Protein AF-A0AAE7H7M1-F1 (afdb_monomer_lite)

Secondary structure (DSSP, 8-state):
---------PPP-EEEEEEEEEETTEEEEEEEEEE--SS--PPPEEEEESSHHHHHHHHHHHHHTT--GGGEEEEE-SSHHHHHHHHHHHHHHHHHHHHTT---PPPEEEE--TT--HHHHHHHHHHH--SS---TTHHHHHHHHHHHEE-----STT-PPPTTEE-HHHHHHHHHHHT--HHHHHHHHHHHHHHHHHHHHH--SHHHHHHHHHHHHHHHHHHHHHHHHHHHHHT--GGGSPB-TTS-EEGGGHHHHHHHHHTT---TTSTTTT-HHHHHHHHHHHH-HHHHHHHHHHHHHHHHHHHHHHHHHTSTTSSS-S---

Foldseek 3Di:
DDPPPPPPPPDKDKDWDWDWDDDPPDIDIDIDIDTDDPDDDQAAAEEEEADVLRVVLLVLLCVLVVHDPVSYDYDHQNAQLSLLLVLLVLVVVCVVCVVQLHNQRGHYAYEYEPPQDLVNSLVSLVVSDDDPDDPPCSVVSSVVNVLRYDYFDFPDPDDDDPPLADDVVLSLLLVLLLPQDLCLLCVLCVVVLVVLVVVCVVDPDPVSVVVSVVVNVLSVLLSVLSVVLSVLSVPDDQVNADADPVRGRYSVCSQVSSLVSCDPDDRPNDPPVNRSSVVSLVSSCSRVVVRNCSRSVRVVVSVVVSSVVSCVCRDPVNVDSPDRD

Radius of gyration: 27.1 Å; chains: 1; bounding box: 93×36×82 Å

Structure (mmCIF, N/CA/C/O backbone):
data_AF-A0AAE7H7M1-F1
#
_entry.id   AF-A0AAE7H7M1-F1
#
loop_
_atom_site.group_PDB
_atom_site.id
_atom_site.type_symbol
_atom_site.label_atom_id
_atom_site.label_alt_id
_atom_site.label_comp_id
_atom_site.label_asym_id
_atom_site.label_entity_id
_atom_site.label_seq_id
_atom_site.pdbx_PDB_ins_code
_atom_site.Cartn_x
_atom_site.Cartn_y
_atom_site.Cartn_z
_atom_site.occupancy
_atom_site.B_iso_or_equiv
_atom_site.auth_seq_id
_atom_site.auth_comp_id
_atom_site.auth_asym_id
_atom_site.auth_atom_id
_atom_site.pdbx_PDB_model_num
ATOM 1 N N . MET A 1 1 ? -4.300 19.103 -17.386 1.00 28.75 1 MET A N 1
ATOM 2 C CA . MET A 1 1 ? -5.719 18.690 -17.451 1.00 28.75 1 MET A CA 1
ATOM 3 C C . MET A 1 1 ? -6.173 18.400 -16.033 1.00 28.75 1 MET A C 1
ATOM 5 O O . MET A 1 1 ? -5.624 17.495 -15.421 1.00 28.75 1 MET A O 1
ATOM 9 N N . ASN A 1 2 ? -7.088 19.201 -15.485 1.00 22.73 2 ASN A N 1
ATOM 10 C CA . ASN A 1 2 ? -7.670 18.910 -14.174 1.00 22.73 2 ASN A CA 1
ATOM 11 C C . ASN A 1 2 ? -8.552 17.659 -14.296 1.00 22.73 2 ASN A C 1
ATOM 13 O O . ASN A 1 2 ? -9.344 17.599 -15.241 1.00 22.73 2 ASN A O 1
ATOM 17 N N . PRO A 1 3 ? -8.441 16.673 -13.390 1.00 26.17 3 PRO A N 1
ATOM 18 C CA . PRO A 1 3 ? -9.353 15.544 -13.395 1.00 26.17 3 PRO A CA 1
ATOM 19 C C . PRO A 1 3 ? -10.769 16.072 -13.179 1.00 26.17 3 PRO A C 1
ATOM 21 O O . PRO A 1 3 ? -11.016 16.907 -12.303 1.00 26.17 3 PRO A O 1
ATOM 24 N N . ILE A 1 4 ? -11.693 15.607 -14.017 1.00 25.05 4 ILE A N 1
ATOM 25 C CA . ILE A 1 4 ? -13.115 15.894 -13.885 1.00 25.05 4 ILE A CA 1
ATOM 26 C C . ILE A 1 4 ? -13.536 15.382 -12.504 1.00 25.05 4 ILE A C 1
ATOM 28 O O . ILE A 1 4 ? -13.662 14.179 -12.285 1.00 25.05 4 ILE A O 1
ATOM 32 N N . LYS A 1 5 ? -13.745 16.300 -11.555 1.00 24.44 5 LYS A N 1
ATOM 33 C CA . LYS A 1 5 ? -14.477 16.008 -10.325 1.00 24.44 5 LYS A CA 1
ATOM 34 C C . LYS A 1 5 ? -15.926 15.765 -10.729 1.00 24.44 5 LYS A C 1
ATOM 36 O O . LYS A 1 5 ? -16.705 16.707 -10.846 1.00 24.44 5 LYS A O 1
ATOM 41 N N . LEU A 1 6 ? -16.281 14.504 -10.963 1.00 25.58 6 LEU A N 1
ATOM 42 C CA . LEU A 1 6 ? -17.674 14.080 -11.031 1.00 25.58 6 LEU A CA 1
ATOM 43 C C . LEU A 1 6 ? -18.268 14.204 -9.626 1.00 25.58 6 LEU A C 1
ATOM 45 O O . LEU A 1 6 ? -18.304 13.256 -8.849 1.00 25.58 6 LEU A O 1
ATOM 49 N N . ASN A 1 7 ? -18.716 15.412 -9.296 1.00 30.80 7 ASN A N 1
ATOM 50 C CA . ASN A 1 7 ? -19.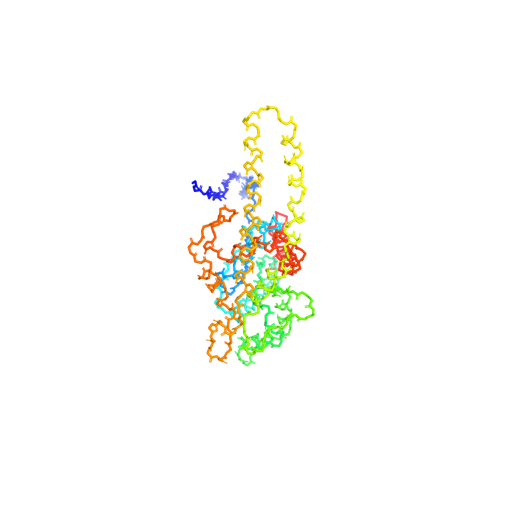726 15.602 -8.272 1.00 30.80 7 ASN A CA 1
ATOM 51 C C . ASN A 1 7 ? -21.042 15.138 -8.907 1.00 30.80 7 ASN A C 1
ATOM 53 O O . ASN A 1 7 ? -21.751 15.919 -9.539 1.00 30.80 7 ASN A O 1
ATOM 57 N N . THR A 1 8 ? -21.339 13.843 -8.825 1.00 31.81 8 THR A N 1
ATOM 58 C CA . THR A 1 8 ? -22.638 13.294 -9.226 1.00 31.81 8 THR A CA 1
ATOM 59 C C . THR A 1 8 ? -23.684 13.677 -8.181 1.00 31.81 8 THR A C 1
ATOM 61 O O . THR A 1 8 ? -24.175 12.856 -7.413 1.00 31.81 8 THR A O 1
ATOM 64 N N . GLY A 1 9 ? -24.036 14.963 -8.149 1.00 33.72 9 GLY A N 1
ATOM 65 C CA . GLY A 1 9 ? -25.307 15.405 -7.595 1.00 33.72 9 GLY A CA 1
ATOM 66 C C . GLY A 1 9 ? -26.412 14.876 -8.502 1.00 33.72 9 GLY A C 1
ATOM 67 O O . GLY A 1 9 ? -26.694 15.455 -9.546 1.00 33.72 9 GLY A O 1
ATOM 68 N N . ILE A 1 10 ? -26.982 13.727 -8.151 1.00 45.16 10 ILE A N 1
ATOM 69 C CA . ILE A 1 10 ? -28.108 13.137 -8.875 1.00 45.16 10 ILE A CA 1
ATOM 70 C C . ILE A 1 10 ? -29.359 13.959 -8.552 1.00 45.16 10 ILE A C 1
ATOM 72 O O . ILE A 1 10 ? -29.767 14.056 -7.395 1.00 45.16 10 ILE A O 1
ATOM 76 N N . GLY A 1 11 ? -29.956 14.567 -9.578 1.00 37.69 11 GLY A N 1
ATOM 77 C CA . GLY A 1 11 ? -31.208 15.307 -9.458 1.00 37.69 11 GLY A CA 1
ATOM 78 C C . GLY A 1 11 ? -32.368 14.389 -9.074 1.00 37.69 11 GLY A C 1
ATOM 79 O O . GLY A 1 11 ? -32.571 13.337 -9.679 1.00 37.69 11 GLY A O 1
ATOM 80 N N . VAL A 1 12 ? -33.144 14.795 -8.071 1.00 46.50 12 VAL A N 1
ATOM 81 C CA . VAL A 1 12 ? -34.425 14.166 -7.733 1.00 46.50 12 VAL A CA 1
ATOM 82 C C . VAL A 1 12 ? -35.467 14.668 -8.730 1.00 46.50 12 VAL A C 1
ATOM 84 O O . VAL A 1 12 ? -35.772 15.857 -8.755 1.00 46.50 12 VAL A O 1
ATOM 87 N N . THR A 1 13 ? -36.031 13.781 -9.549 1.00 47.81 13 THR A N 1
ATOM 88 C CA . THR A 1 13 ? -37.244 14.080 -10.325 1.00 47.81 13 THR A CA 1
ATOM 89 C C . THR A 1 13 ? -38.397 13.295 -9.717 1.00 47.81 13 THR A C 1
ATOM 91 O O . THR A 1 13 ? -38.392 12.063 -9.718 1.00 47.81 13 THR A O 1
ATOM 94 N N . GLY A 1 14 ? -39.366 14.011 -9.151 1.00 50.75 14 GLY A N 1
ATOM 95 C CA . GLY A 1 14 ? -40.538 13.425 -8.515 1.00 50.75 14 GLY A CA 1
ATOM 96 C C . GLY A 1 14 ? -41.785 14.264 -8.760 1.00 50.75 14 GLY A C 1
ATOM 97 O O . GLY A 1 14 ? -41.716 15.479 -8.925 1.00 50.75 14 GLY A O 1
ATOM 98 N N . ILE A 1 15 ? -42.927 13.591 -8.788 1.00 49.53 15 ILE A N 1
ATOM 99 C CA . ILE A 1 15 ? -44.266 14.148 -8.898 1.00 49.53 15 ILE A CA 1
ATOM 100 C C . ILE A 1 15 ? -44.948 13.939 -7.549 1.00 49.53 15 ILE A C 1
ATOM 102 O O . ILE A 1 15 ? -45.043 12.814 -7.054 1.00 49.53 15 ILE A O 1
ATOM 106 N N . LYS A 1 16 ? -45.433 15.035 -6.965 1.00 48.59 16 LYS A N 1
ATOM 107 C CA . LYS A 1 16 ? -46.365 15.015 -5.839 1.00 48.59 16 LYS A CA 1
ATOM 108 C C . LYS A 1 16 ? -47.768 15.215 -6.392 1.00 48.59 16 LYS A C 1
ATOM 110 O O . LYS A 1 16 ? -48.082 16.315 -6.839 1.00 48.59 16 LYS A O 1
ATOM 115 N N . SER A 1 17 ? -48.608 14.189 -6.340 1.00 53.94 17 SER A N 1
ATOM 116 C CA . SER A 1 17 ? -50.043 14.341 -6.564 1.00 53.94 17 SER A CA 1
ATOM 117 C C . SER A 1 17 ? -50.762 14.387 -5.221 1.00 53.94 17 SER A C 1
ATOM 119 O O . SER A 1 17 ? -50.404 13.711 -4.259 1.00 53.94 17 SER A O 1
ATOM 121 N N . GLN A 1 18 ? -51.751 15.265 -5.128 1.00 63.97 18 GLN A N 1
ATOM 122 C CA . GLN A 1 18 ? -52.622 15.366 -3.967 1.00 63.97 18 GLN A CA 1
ATOM 123 C C . GLN A 1 18 ? -54.039 15.208 -4.479 1.00 63.97 18 GLN A C 1
ATOM 125 O O . GLN A 1 18 ? -54.452 15.928 -5.388 1.00 63.97 18 GLN A O 1
ATOM 130 N N . SER A 1 19 ? -54.770 14.261 -3.914 1.00 65.44 19 SER A N 1
ATOM 131 C CA . SER A 1 19 ? -56.182 14.083 -4.195 1.00 65.44 19 SER A CA 1
ATOM 132 C C . SER A 1 19 ? -56.979 14.208 -2.907 1.00 65.44 19 SER A C 1
ATOM 134 O O . SER A 1 19 ? -56.518 13.887 -1.811 1.00 65.44 19 SER A O 1
ATOM 136 N N . LYS A 1 20 ? -58.184 14.744 -3.046 1.00 73.75 20 LYS A N 1
ATOM 137 C CA . LYS A 1 20 ? -59.144 14.894 -1.965 1.00 73.75 20 LYS A CA 1
ATOM 138 C C . LYS A 1 20 ? -60.424 14.232 -2.432 1.00 73.75 20 LYS A C 1
ATOM 140 O O . LYS A 1 20 ? -61.007 14.670 -3.420 1.00 73.75 20 LYS A O 1
ATOM 145 N N . SER A 1 21 ? -60.853 13.193 -1.733 1.00 70.31 21 SER A N 1
ATOM 146 C CA . SER A 1 21 ? -62.128 12.531 -1.989 1.00 70.31 21 SER A CA 1
ATOM 147 C C . SER A 1 21 ? -63.028 12.668 -0.768 1.00 70.31 21 SER A C 1
ATOM 149 O O . SER A 1 21 ? -62.569 12.701 0.375 1.00 70.31 21 SER A O 1
ATOM 151 N N . LYS A 1 22 ? -64.328 12.824 -1.012 1.00 69.31 22 LYS A N 1
ATOM 152 C CA . LYS A 1 22 ? -65.336 12.973 0.035 1.00 69.31 22 LYS A CA 1
ATOM 153 C C . LYS A 1 22 ? -66.332 11.832 -0.105 1.00 69.31 22 LYS A C 1
ATOM 155 O O . LYS A 1 22 ? -66.865 11.630 -1.192 1.00 69.31 22 LYS A O 1
ATOM 160 N N . SER A 1 23 ? -66.548 11.088 0.973 1.00 58.75 23 SER A N 1
ATOM 161 C CA . SER A 1 23 ? -67.521 9.998 1.028 1.00 58.75 23 SER A CA 1
ATOM 162 C C . SER A 1 23 ? -68.385 10.197 2.267 1.00 58.75 23 SER A C 1
ATOM 164 O O . SER A 1 23 ? -67.919 10.023 3.397 1.00 58.75 23 SER A O 1
ATOM 166 N N . GLY A 1 24 ? -69.623 10.644 2.050 1.00 73.56 24 GLY A N 1
ATOM 167 C CA . GLY A 1 24 ? -70.499 11.128 3.120 1.00 73.56 24 GLY A CA 1
ATOM 168 C C . GLY A 1 24 ? -69.884 12.318 3.869 1.00 73.56 24 GLY A C 1
ATOM 169 O O . GLY A 1 24 ? -69.359 13.249 3.250 1.00 73.56 24 GLY A O 1
ATOM 170 N N . ASP A 1 25 ? -69.905 12.262 5.202 1.00 71.38 25 ASP A N 1
ATOM 171 C CA . ASP A 1 25 ? -69.335 13.299 6.078 1.00 71.38 25 ASP A CA 1
ATOM 172 C C . ASP A 1 25 ? -67.814 13.189 6.260 1.00 71.38 25 ASP A C 1
ATOM 174 O O . ASP A 1 25 ? -67.172 14.085 6.810 1.00 71.38 25 ASP A O 1
ATOM 178 N N . SER A 1 26 ? -67.202 12.118 5.750 1.00 44.56 26 SER A N 1
ATOM 179 C CA . SER A 1 26 ? -65.757 11.915 5.826 1.00 44.56 26 SER A CA 1
ATOM 180 C C . SER A 1 26 ? -65.046 12.489 4.597 1.00 44.56 26 SER A C 1
ATOM 182 O O . SER A 1 26 ? -65.485 12.340 3.453 1.00 44.56 26 SER A O 1
ATOM 184 N N . THR A 1 27 ? -63.923 13.171 4.828 1.00 69.19 27 THR A N 1
ATOM 185 C CA . THR A 1 27 ? -63.050 13.679 3.764 1.00 69.19 27 THR A CA 1
ATOM 186 C C . THR A 1 27 ? -61.696 12.993 3.874 1.00 69.19 27 THR A C 1
ATOM 188 O O . THR A 1 27 ? -61.003 13.166 4.875 1.00 69.19 27 THR A O 1
ATOM 191 N N . LYS A 1 28 ? -61.298 12.252 2.839 1.00 56.38 28 LYS A N 1
ATOM 192 C CA . LYS A 1 28 ? -59.965 11.660 2.721 1.00 56.38 28 LYS A CA 1
ATOM 193 C C . LYS A 1 28 ? -59.074 12.591 1.901 1.00 56.38 28 LYS A C 1
ATOM 195 O O . LYS A 1 28 ? -59.426 12.982 0.788 1.00 56.38 28 LYS A O 1
ATOM 200 N N . TYR A 1 29 ? -57.909 12.921 2.448 1.00 60.41 29 TYR A N 1
ATOM 201 C CA . TYR A 1 29 ? -56.812 13.540 1.710 1.00 60.41 29 TYR A CA 1
ATOM 202 C C . TYR A 1 29 ? -55.750 12.475 1.464 1.00 60.41 29 TYR A C 1
ATOM 204 O O . TYR A 1 29 ? -55.322 11.801 2.397 1.00 60.41 29 TYR A O 1
ATOM 212 N N . GLU A 1 30 ? -55.335 12.315 0.217 1.00 44.59 30 GLU A N 1
ATOM 213 C CA . GLU A 1 30 ? -54.338 11.334 -0.187 1.00 44.59 30 GLU A CA 1
ATOM 214 C C . GLU A 1 30 ? -53.232 12.046 -0.957 1.00 44.59 30 GLU A C 1
ATOM 216 O O . GLU A 1 30 ? -53.474 12.683 -1.983 1.00 44.59 30 GLU A O 1
ATOM 221 N N . ILE A 1 31 ? -52.016 11.982 -0.419 1.00 51.25 31 ILE A N 1
ATOM 222 C CA . ILE A 1 31 ? -50.818 12.553 -1.031 1.00 51.25 31 ILE A CA 1
ATOM 223 C C . ILE A 1 31 ? -49.991 11.388 -1.562 1.00 51.25 31 ILE A C 1
ATOM 225 O O . ILE A 1 31 ? -49.479 10.594 -0.778 1.00 51.25 31 ILE A O 1
ATOM 229 N N . THR A 1 32 ? -49.831 11.304 -2.879 1.00 48.44 32 THR A N 1
ATOM 230 C CA . THR A 1 32 ? -48.981 10.304 -3.524 1.00 48.44 32 THR A CA 1
ATOM 231 C C . THR A 1 32 ? -47.711 10.983 -4.020 1.00 48.44 32 THR A C 1
ATOM 233 O O . THR A 1 32 ? -47.741 11.941 -4.794 1.00 48.44 32 THR A O 1
ATOM 236 N N . LEU A 1 33 ? -46.571 10.497 -3.538 1.00 44.25 33 LEU A N 1
ATOM 237 C CA . LEU A 1 33 ? -45.250 10.913 -3.989 1.00 44.25 33 LEU A CA 1
ATOM 238 C C . LEU A 1 33 ? -44.701 9.809 -4.889 1.00 44.25 33 LEU A C 1
ATOM 240 O O . LEU A 1 33 ? -44.596 8.662 -4.469 1.00 44.25 33 LEU A O 1
ATOM 244 N N . SER A 1 34 ? -44.348 10.153 -6.122 1.00 51.69 34 SER A N 1
ATOM 245 C CA . SER A 1 34 ? -43.799 9.207 -7.097 1.00 51.69 34 SER A CA 1
ATOM 246 C C . SER A 1 34 ? -42.592 9.832 -7.779 1.00 51.69 34 SER A C 1
ATOM 248 O O . SER A 1 34 ? -42.702 10.904 -8.360 1.00 51.69 34 SER A O 1
ATOM 250 N N . GLY A 1 35 ? -41.430 9.191 -7.705 1.00 50.03 35 GLY A N 1
ATOM 251 C CA . GLY A 1 35 ? -40.204 9.665 -8.341 1.00 50.03 35 GLY A CA 1
ATOM 252 C C . GLY A 1 35 ? -39.324 8.501 -8.763 1.00 50.03 35 GLY A C 1
ATOM 253 O O . GLY A 1 35 ? -39.405 7.417 -8.191 1.00 50.03 35 GLY A O 1
ATOM 254 N N . SER A 1 36 ? -38.487 8.720 -9.772 1.00 47.81 36 SER A N 1
ATOM 255 C CA . SER A 1 36 ? -37.482 7.743 -10.187 1.00 47.81 36 SER A CA 1
ATOM 256 C C . SER A 1 36 ? -36.121 8.160 -9.634 1.00 47.81 36 SER A C 1
ATOM 258 O O . SER A 1 36 ? -35.483 9.064 -10.178 1.00 47.81 36 SER A O 1
ATOM 260 N N . GLN A 1 37 ? -35.645 7.502 -8.577 1.00 48.19 37 GLN A N 1
ATOM 261 C CA . GLN A 1 37 ? -34.219 7.532 -8.247 1.00 48.19 37 GLN A CA 1
ATOM 262 C C . GLN A 1 37 ? -33.500 6.576 -9.202 1.00 48.19 37 GLN A C 1
ATOM 264 O O . GLN A 1 37 ? -33.577 5.362 -9.049 1.00 48.19 37 GLN A O 1
ATOM 269 N N . LYS A 1 38 ? -32.797 7.114 -10.210 1.00 47.53 38 LYS A N 1
ATOM 270 C CA . LYS A 1 38 ? -31.919 6.298 -11.073 1.00 47.53 38 LYS A CA 1
ATOM 271 C C . LYS A 1 38 ? -30.665 5.797 -10.344 1.00 47.53 38 LYS A C 1
ATOM 273 O O . LYS A 1 38 ? -29.976 4.926 -10.859 1.00 47.53 38 LYS A O 1
ATOM 278 N N . SER A 1 39 ? -30.374 6.321 -9.156 1.00 49.25 39 SER A N 1
ATOM 279 C CA . SER A 1 39 ? -29.230 5.906 -8.348 1.00 49.25 39 SER A CA 1
ATOM 280 C C . SER A 1 39 ? -29.432 6.306 -6.891 1.00 49.25 39 SER A C 1
ATOM 282 O O . SER A 1 39 ? -29.743 7.463 -6.602 1.00 49.25 39 SER A O 1
ATOM 284 N N . HIS A 1 40 ? -29.223 5.348 -5.993 1.00 59.84 40 HIS A N 1
ATOM 285 C CA . HIS A 1 40 ? -29.252 5.543 -4.546 1.00 59.84 40 HIS A CA 1
ATOM 286 C C . HIS A 1 40 ? -27.844 5.836 -4.053 1.00 59.84 40 HIS A C 1
ATOM 288 O O . HIS A 1 40 ? -26.893 5.156 -4.441 1.00 59.84 40 HIS A O 1
ATOM 294 N N . LEU A 1 41 ? -27.703 6.865 -3.219 1.00 69.00 41 LEU A N 1
ATOM 295 C CA . LEU A 1 41 ? -26.423 7.167 -2.596 1.00 69.00 41 LEU A CA 1
ATOM 296 C C . LEU A 1 41 ? -26.173 6.140 -1.491 1.00 69.00 41 LEU A C 1
ATOM 298 O O . LEU A 1 41 ? -26.726 6.257 -0.401 1.00 69.00 41 LEU A O 1
ATOM 302 N N . ILE A 1 42 ? -25.327 5.152 -1.774 1.00 76.75 42 ILE A N 1
ATOM 303 C CA . ILE A 1 42 ? -24.799 4.253 -0.748 1.00 76.75 42 ILE A CA 1
ATOM 304 C C . ILE A 1 42 ? -23.774 5.054 0.063 1.00 76.75 42 ILE A C 1
ATOM 306 O O . ILE A 1 42 ? -22.792 5.538 -0.516 1.00 76.75 42 ILE A O 1
ATOM 310 N N . PRO A 1 43 ? -23.979 5.245 1.379 1.00 84.19 43 PRO A N 1
ATOM 311 C CA . PRO A 1 43 ? -23.005 5.932 2.207 1.00 84.19 43 PRO A CA 1
ATOM 312 C C . PRO A 1 43 ? -21.673 5.189 2.194 1.00 84.19 43 PRO A C 1
ATOM 314 O O . PRO A 1 43 ? -21.634 3.957 2.186 1.00 84.19 43 PRO A O 1
ATOM 317 N N . LYS A 1 44 ? -20.581 5.948 2.226 1.00 87.94 44 LYS A N 1
ATOM 318 C CA . LYS A 1 44 ? -19.230 5.388 2.234 1.00 87.94 44 LYS A CA 1
ATOM 319 C C . LYS A 1 44 ? -18.963 4.618 3.526 1.00 87.94 44 LYS A C 1
ATOM 321 O O . LYS A 1 44 ? -19.384 5.057 4.596 1.00 87.94 44 LYS A O 1
ATOM 326 N N . VAL A 1 45 ? -18.197 3.536 3.421 1.00 91.69 45 VAL A N 1
ATOM 327 C CA . VAL A 1 45 ? -17.599 2.862 4.582 1.00 91.69 45 VAL A CA 1
ATOM 328 C C . VAL A 1 45 ? -16.623 3.830 5.250 1.00 91.69 45 VAL A C 1
ATOM 330 O O . VAL A 1 45 ? -15.838 4.485 4.558 1.00 91.69 45 VAL A O 1
ATOM 333 N N . ILE A 1 46 ? -16.667 3.939 6.575 1.00 94.44 46 ILE A N 1
ATOM 334 C CA . ILE A 1 46 ? -15.704 4.744 7.330 1.00 94.44 46 ILE A CA 1
ATOM 335 C C . ILE A 1 46 ? -14.462 3.892 7.577 1.00 94.44 46 ILE 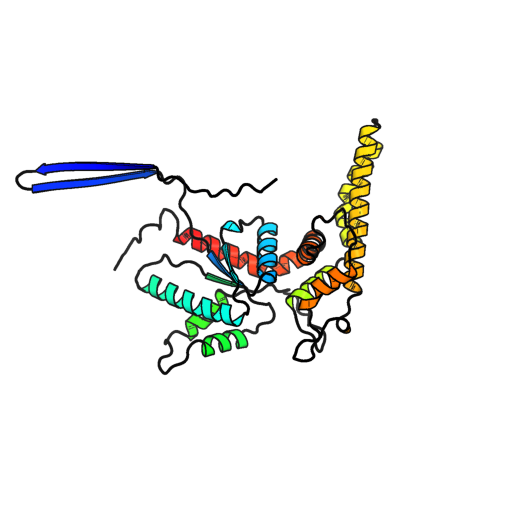A C 1
ATOM 337 O O . ILE A 1 46 ? -14.544 2.796 8.125 1.00 94.44 46 ILE A O 1
ATOM 341 N N . LEU A 1 47 ? -13.309 4.402 7.166 1.00 95.12 47 LEU A N 1
ATOM 342 C CA . LEU A 1 47 ? -12.025 3.742 7.333 1.00 95.12 47 LEU A CA 1
ATOM 343 C C . LEU A 1 47 ? -11.131 4.637 8.180 1.00 95.12 47 LEU A C 1
ATOM 345 O O . LEU A 1 47 ? -10.820 5.756 7.780 1.00 95.12 47 LEU A O 1
ATOM 349 N N . PHE A 1 48 ? -10.703 4.138 9.331 1.00 95.19 48 PHE A N 1
ATOM 350 C CA . PHE A 1 48 ? -9.706 4.793 10.167 1.00 95.19 48 PHE A CA 1
ATOM 351 C C . PHE A 1 48 ? -8.306 4.269 9.845 1.00 95.19 48 PHE A C 1
ATOM 353 O O . PHE A 1 48 ? -8.102 3.056 9.788 1.00 95.19 48 PHE A O 1
ATOM 360 N N . CYS A 1 49 ? -7.349 5.171 9.654 1.00 93.38 49 CYS A N 1
ATOM 361 C CA . CYS A 1 49 ? -5.931 4.839 9.519 1.00 93.38 49 CYS A CA 1
ATOM 362 C C . CYS A 1 49 ? -5.069 5.832 10.307 1.00 93.38 49 CYS A C 1
ATOM 364 O O . CYS A 1 49 ? -5.564 6.863 10.770 1.00 93.38 49 CYS A O 1
ATOM 366 N N . GLU A 1 50 ? -3.796 5.503 10.510 1.00 89.12 50 GLU A N 1
ATOM 367 C CA . GLU A 1 50 ? -2.885 6.311 11.326 1.00 89.12 50 GLU A CA 1
ATOM 368 C C . GLU A 1 50 ? -2.670 7.687 10.689 1.00 89.12 50 GLU A C 1
ATOM 370 O O . GLU A 1 50 ? -3.054 8.716 11.252 1.00 89.12 50 GLU A O 1
ATOM 375 N N . ASP A 1 51 ? -2.147 7.694 9.469 1.00 88.06 51 ASP A N 1
ATOM 376 C CA . ASP A 1 51 ? -1.650 8.892 8.816 1.00 88.06 51 ASP A CA 1
ATOM 377 C C . ASP A 1 51 ? -1.817 8.839 7.283 1.00 88.06 51 ASP A C 1
ATOM 379 O O . ASP A 1 51 ? -2.566 8.026 6.724 1.00 88.06 51 ASP A O 1
ATOM 383 N N . LYS A 1 52 ? -1.113 9.746 6.596 1.00 87.69 52 LYS A N 1
ATOM 384 C CA . LYS A 1 52 ? -1.093 9.828 5.132 1.00 87.69 52 LYS A CA 1
ATOM 385 C C . LYS A 1 52 ? -0.351 8.668 4.474 1.00 87.69 52 LYS A C 1
ATOM 387 O O . LYS A 1 52 ? -0.700 8.316 3.350 1.00 87.69 52 LYS A O 1
ATOM 392 N N . PHE A 1 53 ? 0.658 8.098 5.129 1.00 84.75 53 PHE A N 1
ATOM 393 C CA . PHE A 1 53 ? 1.394 6.961 4.590 1.00 84.75 53 PHE A CA 1
ATOM 394 C C . PHE A 1 53 ? 0.469 5.743 4.492 1.00 84.75 53 PHE A C 1
ATOM 396 O O . PHE A 1 53 ? 0.325 5.146 3.420 1.00 84.75 53 PHE A O 1
ATOM 403 N N . ALA A 1 54 ? -0.265 5.459 5.570 1.00 88.56 54 ALA A N 1
ATOM 404 C CA . ALA A 1 54 ? -1.278 4.413 5.586 1.00 88.56 54 ALA A CA 1
ATOM 405 C C . ALA A 1 54 ? -2.369 4.654 4.525 1.00 88.56 54 ALA A C 1
ATOM 407 O O . ALA A 1 54 ? -2.721 3.731 3.786 1.00 88.56 54 ALA A O 1
ATOM 408 N N . GLU A 1 55 ? -2.871 5.890 4.386 1.00 91.19 55 GLU A N 1
ATOM 409 C CA . GLU A 1 55 ? -3.841 6.247 3.338 1.00 91.19 55 GLU A CA 1
ATOM 410 C C . GLU A 1 55 ? -3.308 5.948 1.927 1.00 91.19 55 GLU A C 1
ATOM 412 O O . GLU A 1 55 ? -3.995 5.293 1.138 1.00 91.19 55 GLU A O 1
ATOM 417 N N . SER A 1 56 ? -2.087 6.387 1.609 1.00 89.12 56 SER A N 1
ATOM 418 C CA . SER A 1 56 ? -1.461 6.154 0.302 1.00 89.12 56 SER A CA 1
ATOM 419 C C . SER A 1 56 ? -1.339 4.663 -0.013 1.00 89.12 56 SER A C 1
ATOM 421 O O . SER A 1 56 ? -1.666 4.238 -1.125 1.00 89.12 56 SER A O 1
ATOM 423 N N . MET A 1 57 ? -0.943 3.852 0.970 1.00 89.50 57 MET A N 1
ATOM 424 C CA . MET A 1 57 ? -0.853 2.399 0.832 1.00 89.50 57 MET A CA 1
ATOM 425 C C . MET A 1 57 ? -2.229 1.757 0.581 1.00 89.50 57 MET A C 1
ATOM 427 O O . MET A 1 57 ? -2.363 0.909 -0.304 1.00 89.50 57 MET A O 1
ATOM 431 N N . ILE A 1 58 ? -3.276 2.199 1.287 1.00 91.56 58 ILE A N 1
ATOM 432 C CA . ILE A 1 58 ? -4.659 1.731 1.088 1.00 91.56 58 ILE A CA 1
ATOM 433 C C . ILE A 1 58 ? -5.161 2.083 -0.314 1.00 91.56 58 ILE A C 1
ATOM 435 O O . ILE A 1 58 ? -5.702 1.224 -1.014 1.00 91.56 58 ILE A O 1
ATOM 439 N N . ILE A 1 59 ? -4.971 3.330 -0.752 1.00 90.62 59 ILE A N 1
ATOM 440 C CA . ILE A 1 59 ? -5.390 3.789 -2.083 1.00 90.62 59 ILE A CA 1
ATOM 441 C C . ILE A 1 59 ? -4.651 3.010 -3.174 1.00 90.62 59 ILE A C 1
ATOM 443 O O . ILE A 1 59 ? -5.267 2.609 -4.168 1.00 90.62 59 ILE A O 1
ATOM 447 N N . ASN A 1 60 ? -3.352 2.760 -2.991 1.00 89.31 60 ASN A N 1
ATOM 448 C CA . ASN A 1 60 ? -2.561 1.975 -3.930 1.00 89.31 60 ASN A CA 1
ATOM 449 C C . ASN A 1 60 ? -3.056 0.522 -4.006 1.00 89.31 60 ASN A C 1
ATOM 451 O O . ASN A 1 60 ? -3.310 0.024 -5.102 1.00 89.31 60 ASN A O 1
ATOM 455 N N . ALA A 1 61 ? -3.294 -0.123 -2.860 1.00 90.94 61 ALA A N 1
ATOM 456 C CA . ALA A 1 61 ? -3.831 -1.480 -2.786 1.00 90.94 61 ALA A CA 1
ATOM 457 C C . ALA A 1 61 ? -5.216 -1.608 -3.446 1.00 90.94 61 ALA A C 1
ATOM 459 O O . ALA A 1 61 ? -5.463 -2.552 -4.198 1.00 90.94 61 ALA A O 1
ATOM 460 N N . LEU A 1 62 ? -6.110 -0.639 -3.215 1.00 90.50 62 LEU A N 1
ATOM 461 C CA . LEU A 1 62 ? -7.423 -0.584 -3.863 1.00 90.50 62 LEU A CA 1
ATOM 462 C C . LEU A 1 62 ? -7.293 -0.420 -5.379 1.00 90.50 62 LEU A C 1
ATOM 464 O O . LEU A 1 62 ? -7.927 -1.159 -6.127 1.00 90.50 62 LEU A O 1
ATOM 468 N N . SER A 1 63 ? -6.439 0.502 -5.829 1.00 88.94 63 SER A N 1
ATOM 469 C CA . SER A 1 63 ? -6.202 0.746 -7.257 1.00 88.94 63 SER A CA 1
ATOM 470 C C . SER A 1 63 ? -5.623 -0.488 -7.949 1.00 88.94 63 SER A C 1
ATOM 472 O O . SER A 1 63 ? -6.053 -0.839 -9.043 1.00 88.94 63 SER A O 1
ATOM 474 N N . TYR A 1 64 ? -4.700 -1.188 -7.285 1.00 88.94 64 TYR A N 1
ATOM 475 C CA . TYR A 1 64 ? -4.113 -2.436 -7.767 1.00 88.94 64 TYR A CA 1
ATOM 476 C C . TYR A 1 64 ? -5.153 -3.555 -7.946 1.00 88.94 64 TYR A C 1
ATOM 478 O O . TYR A 1 64 ? -5.040 -4.362 -8.864 1.00 88.94 64 TYR A O 1
ATOM 486 N N . LYS A 1 65 ? -6.178 -3.601 -7.087 1.00 89.38 65 LYS A N 1
ATOM 487 C CA . LYS A 1 65 ? -7.303 -4.548 -7.182 1.00 89.38 65 LYS A CA 1
ATOM 488 C C . LYS A 1 65 ? -8.471 -4.027 -8.034 1.00 89.38 65 LYS A C 1
ATOM 490 O O . LYS A 1 65 ? -9.533 -4.641 -8.019 1.00 89.38 65 LYS A O 1
ATOM 495 N N . GLU A 1 66 ? -8.300 -2.903 -8.733 1.00 87.62 66 GLU A N 1
ATOM 496 C CA . GLU A 1 66 ? -9.348 -2.242 -9.530 1.00 87.62 66 GLU A CA 1
ATOM 497 C C . GLU A 1 66 ? -10.612 -1.894 -8.712 1.00 87.62 66 GLU A C 1
ATOM 499 O O . GLU A 1 66 ? -11.738 -1.857 -9.213 1.00 87.62 66 GLU A O 1
ATOM 504 N N . LEU A 1 67 ? -10.438 -1.617 -7.417 1.00 84.38 67 LEU A N 1
ATOM 505 C CA . LEU A 1 67 ? -11.518 -1.274 -6.499 1.00 84.38 67 LEU A CA 1
ATOM 506 C C . LEU A 1 67 ? -11.734 0.242 -6.432 1.00 84.38 67 LEU A C 1
ATOM 508 O O . LEU A 1 67 ? -10.799 1.036 -6.337 1.00 84.38 67 LEU A O 1
ATOM 512 N N . ASN A 1 68 ? -13.004 0.655 -6.409 1.00 79.19 68 ASN A N 1
ATOM 513 C CA . ASN A 1 68 ? -13.374 2.064 -6.301 1.00 79.19 68 ASN A CA 1
ATOM 514 C C . ASN A 1 68 ? -13.067 2.622 -4.899 1.00 79.19 68 ASN A C 1
ATOM 516 O O . ASN A 1 68 ? -13.842 2.422 -3.960 1.00 79.19 68 ASN A O 1
ATOM 520 N N . HIS A 1 69 ? -11.991 3.402 -4.784 1.00 78.00 69 HIS A N 1
ATOM 521 C CA . HIS A 1 69 ? -11.631 4.125 -3.560 1.00 78.00 69 HIS A CA 1
ATOM 522 C C . HIS A 1 69 ? -12.730 5.096 -3.086 1.00 78.00 69 HIS A C 1
ATOM 524 O O . HIS A 1 69 ? -12.844 5.385 -1.898 1.00 78.00 69 HIS A O 1
ATOM 530 N N . GLY A 1 70 ? -13.595 5.570 -3.991 1.00 78.06 70 GLY A N 1
ATOM 531 C CA . GLY A 1 70 ? -14.726 6.441 -3.682 1.00 78.06 70 GLY A CA 1
ATOM 532 C C . GLY A 1 70 ? -15.778 5.807 -2.767 1.00 78.06 70 GLY A C 1
ATOM 533 O O . GLY A 1 70 ? -16.573 6.548 -2.189 1.00 78.06 70 GLY A O 1
ATOM 534 N N . ALA A 1 71 ? -15.759 4.481 -2.594 1.00 83.75 71 ALA A N 1
ATOM 535 C CA . ALA A 1 71 ? -16.610 3.756 -1.651 1.00 83.75 71 ALA A CA 1
ATOM 536 C C . ALA A 1 71 ? -16.193 3.935 -0.177 1.00 83.75 71 ALA A C 1
ATOM 538 O O . ALA A 1 71 ? -16.968 3.597 0.717 1.00 83.75 71 ALA A O 1
ATOM 539 N N . PHE A 1 72 ? -15.004 4.489 0.079 1.00 91.31 72 PHE A N 1
ATOM 540 C CA . PHE A 1 72 ? -14.438 4.638 1.417 1.00 91.31 72 PHE A CA 1
ATOM 541 C C . PHE A 1 72 ? -14.266 6.117 1.782 1.00 91.31 72 PHE A C 1
ATOM 543 O O . PHE A 1 72 ? -13.938 6.965 0.945 1.00 91.31 72 PHE A O 1
ATOM 550 N N . LYS A 1 73 ? -14.515 6.440 3.051 1.00 94.06 73 LYS A N 1
ATOM 551 C CA . LYS A 1 73 ? -14.175 7.719 3.673 1.00 94.06 73 LYS A CA 1
ATOM 552 C C . LYS A 1 73 ? -13.046 7.464 4.665 1.00 94.06 73 LYS A C 1
ATOM 554 O O . LYS A 1 73 ? -13.294 6.916 5.734 1.00 94.06 73 LYS A O 1
ATOM 559 N N . ILE A 1 74 ? -11.835 7.861 4.287 1.00 93.50 74 ILE A N 1
ATOM 560 C CA . ILE A 1 74 ? -10.626 7.670 5.089 1.00 93.50 74 ILE A CA 1
ATOM 561 C C . ILE A 1 74 ? -10.509 8.808 6.112 1.00 93.50 74 ILE A C 1
ATOM 563 O O . ILE A 1 74 ? -10.736 9.972 5.777 1.00 93.50 74 ILE A O 1
ATOM 567 N N . ILE A 1 75 ? -10.216 8.465 7.365 1.00 93.88 75 ILE A N 1
ATOM 568 C CA . ILE A 1 75 ? -10.049 9.390 8.488 1.00 93.88 75 ILE A CA 1
ATOM 569 C C . ILE A 1 75 ? -8.718 9.079 9.179 1.00 93.88 75 ILE A C 1
ATOM 571 O O . ILE A 1 75 ? -8.502 7.951 9.620 1.00 93.88 75 ILE A O 1
ATOM 575 N N . HIS A 1 76 ? -7.854 10.090 9.303 1.00 93.94 76 HIS A N 1
ATOM 576 C CA . HIS A 1 76 ? -6.574 9.982 10.010 1.00 93.94 76 HIS A CA 1
ATOM 577 C C . HIS A 1 76 ? -6.771 10.129 11.517 1.00 93.94 76 HIS A C 1
ATOM 579 O O . HIS A 1 76 ? -7.368 11.102 11.983 1.00 93.94 76 HIS A O 1
ATOM 585 N N . CYS A 1 77 ? -6.250 9.176 12.283 1.00 90.69 77 CYS A N 1
ATOM 586 C CA . CYS A 1 77 ? -6.345 9.150 13.743 1.00 90.69 77 CYS A CA 1
ATOM 587 C C . CYS A 1 77 ? -5.04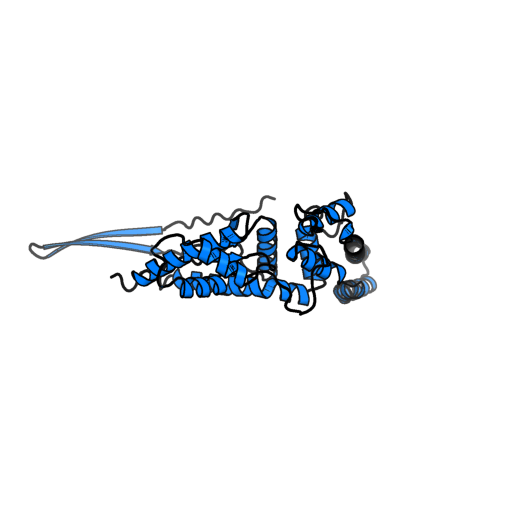0 9.557 14.447 1.00 90.69 77 CYS A C 1
ATOM 589 O O . CYS A 1 77 ? -5.026 9.692 15.676 1.00 90.69 77 CYS A O 1
ATOM 591 N N . GLY A 1 78 ? -3.960 9.744 13.685 1.00 85.94 78 GLY A N 1
ATOM 592 C CA . GLY A 1 78 ? -2.622 10.148 14.119 1.00 85.94 78 GLY A CA 1
ATOM 593 C C . GLY A 1 78 ? -1.818 9.052 14.814 1.00 85.94 78 GLY A C 1
ATOM 594 O O . GLY A 1 78 ? -0.601 9.089 14.752 1.00 85.94 78 GLY A O 1
ATOM 595 N N . VAL A 1 79 ? -2.491 8.121 15.493 1.00 85.31 79 VAL A N 1
ATOM 596 C CA . VAL A 1 79 ? -1.899 7.018 16.262 1.00 85.31 79 VAL A CA 1
ATOM 597 C C . VAL A 1 79 ? -2.878 5.846 16.336 1.00 85.31 79 VAL A C 1
ATOM 599 O O . VAL A 1 79 ? -4.080 6.049 16.559 1.00 85.31 79 VAL A O 1
ATOM 602 N N . TRP A 1 80 ? -2.378 4.613 16.239 1.00 85.94 80 TRP A N 1
ATOM 603 C CA . TRP A 1 80 ? -3.206 3.401 16.192 1.00 85.94 80 TRP A CA 1
ATOM 604 C C . TRP A 1 80 ? -4.195 3.264 17.360 1.00 85.94 80 TRP A C 1
ATOM 606 O O . TRP A 1 80 ? -5.328 2.819 17.189 1.00 85.94 80 TRP A O 1
ATOM 616 N N . HIS A 1 81 ? -3.836 3.699 18.570 1.00 85.44 81 HIS A N 1
ATOM 617 C CA . HIS A 1 81 ? -4.727 3.561 19.726 1.00 85.44 81 HIS A CA 1
ATOM 618 C C . HIS A 1 81 ? -5.981 4.448 19.629 1.00 85.44 81 HIS A C 1
ATOM 620 O O . HIS A 1 81 ? -7.000 4.144 20.251 1.00 85.44 81 HIS A O 1
ATOM 626 N N . ASN A 1 82 ? -5.933 5.541 18.859 1.00 88.06 82 ASN A N 1
ATOM 627 C CA . ASN A 1 82 ? -7.110 6.364 18.586 1.00 88.06 82 ASN A CA 1
ATOM 628 C C . ASN A 1 82 ? -8.055 5.680 17.593 1.00 88.06 82 ASN A C 1
ATOM 630 O O . ASN A 1 82 ? -9.268 5.824 17.739 1.00 88.06 82 ASN A O 1
ATOM 634 N N . ILE A 1 83 ? -7.520 4.884 16.660 1.00 89.81 83 ILE A N 1
ATOM 635 C CA . ILE A 1 83 ? -8.311 4.039 15.752 1.00 89.81 83 ILE A CA 1
ATOM 636 C C . ILE A 1 83 ? -9.159 3.068 16.574 1.00 89.81 83 ILE A C 1
ATOM 638 O O . ILE A 1 83 ? -10.374 3.004 16.405 1.00 89.81 83 ILE A O 1
ATOM 642 N N . ILE A 1 84 ? -8.534 2.384 17.536 1.00 86.38 84 ILE A N 1
ATOM 643 C CA . ILE A 1 84 ? -9.216 1.427 18.418 1.00 86.38 84 ILE A CA 1
ATOM 644 C C . ILE A 1 84 ? -10.321 2.100 19.244 1.00 86.38 84 ILE A C 1
ATOM 646 O O . ILE A 1 84 ? -11.430 1.575 19.333 1.00 86.38 84 ILE A O 1
ATOM 650 N N . LYS A 1 85 ? -10.055 3.282 19.815 1.00 84.62 85 LYS A N 1
ATOM 651 C CA . LYS A 1 85 ? -11.062 4.049 20.571 1.00 84.62 85 LYS A CA 1
ATOM 652 C C . LYS A 1 85 ? -12.251 4.461 19.701 1.00 84.62 85 LYS A C 1
ATOM 654 O O . LYS A 1 85 ? -13.394 4.324 20.130 1.00 84.62 85 LYS A O 1
ATOM 659 N N . ALA A 1 86 ? -11.984 4.968 18.496 1.00 88.31 86 ALA A N 1
ATOM 660 C CA . ALA A 1 86 ? -13.024 5.396 17.566 1.00 88.31 86 ALA A CA 1
ATOM 661 C C . ALA A 1 86 ? -13.885 4.209 17.112 1.00 88.31 86 ALA A C 1
ATOM 663 O O . ALA A 1 86 ? -15.112 4.296 17.142 1.00 88.31 86 ALA A O 1
ATOM 664 N N . LEU A 1 87 ? -13.252 3.077 16.787 1.00 88.31 87 LEU A N 1
ATOM 665 C CA . LEU A 1 87 ? -13.945 1.832 16.463 1.00 88.31 87 LEU A CA 1
ATOM 666 C C . LEU A 1 87 ? -14.848 1.361 17.594 1.00 88.31 87 LEU A C 1
ATOM 668 O O . LEU A 1 87 ? -16.006 1.049 17.344 1.00 88.31 87 LEU A O 1
ATOM 672 N N . ALA A 1 88 ? -14.349 1.348 18.831 1.00 83.00 88 ALA A N 1
ATOM 673 C CA . ALA A 1 88 ? -15.129 0.913 19.983 1.00 83.00 88 ALA A CA 1
ATOM 674 C C . ALA A 1 88 ? -16.420 1.734 20.148 1.00 83.00 88 ALA A C 1
ATOM 676 O O . ALA A 1 88 ? -17.492 1.167 20.352 1.00 83.00 88 ALA A O 1
ATOM 677 N N . GLY A 1 89 ? -16.337 3.061 19.998 1.00 83.75 89 GLY A N 1
ATOM 678 C CA . GLY A 1 89 ? -17.510 3.938 20.031 1.00 83.75 89 GLY A CA 1
ATOM 679 C C . GLY A 1 89 ? -18.481 3.691 18.871 1.00 83.75 89 GLY A C 1
ATOM 680 O O . GLY A 1 89 ? -19.688 3.605 19.090 1.00 83.75 89 GLY A O 1
ATOM 681 N N . CYS A 1 90 ? -17.968 3.534 17.647 1.00 88.56 90 CYS A N 1
ATOM 682 C CA . CYS A 1 90 ? -18.795 3.262 16.471 1.00 88.56 90 CYS A CA 1
ATOM 683 C C . CYS A 1 90 ? -19.503 1.904 16.544 1.00 88.56 90 CYS A C 1
ATOM 685 O O . CYS A 1 90 ? -20.677 1.829 16.200 1.00 88.56 90 CYS A O 1
ATOM 687 N N . LEU A 1 91 ? -18.818 0.858 17.008 1.00 85.19 91 LEU A N 1
ATOM 688 C CA . LEU A 1 91 ? -19.370 -0.495 17.115 1.00 85.19 91 LEU A CA 1
ATOM 689 C C . LEU A 1 91 ? -20.411 -0.604 18.231 1.00 85.19 91 LEU A C 1
ATOM 691 O O . LEU A 1 91 ? -21.427 -1.269 18.054 1.00 85.19 91 LEU A O 1
ATOM 695 N N . LEU A 1 92 ? -20.195 0.089 19.356 1.00 81.75 92 LEU A N 1
ATOM 696 C CA . LEU A 1 92 ? -21.221 0.240 20.390 1.00 81.75 92 LEU A CA 1
ATOM 697 C C . LEU A 1 92 ? -22.484 0.884 19.823 1.00 81.75 92 LEU A C 1
ATOM 699 O O . LEU A 1 92 ? -23.582 0.377 20.019 1.00 81.75 92 LEU A O 1
ATOM 703 N N . TYR A 1 93 ? -22.322 1.983 19.088 1.00 84.56 93 TYR A N 1
ATOM 704 C CA . TYR A 1 93 ? -23.449 2.680 18.483 1.00 84.56 93 TYR A CA 1
ATOM 705 C C . TYR A 1 93 ? -24.147 1.848 17.397 1.00 84.56 93 TYR A C 1
ATOM 707 O O . TYR A 1 93 ? -25.372 1.837 17.332 1.00 84.56 93 TYR A O 1
ATOM 715 N N . GLU A 1 94 ? -23.389 1.126 16.563 1.00 86.19 94 GLU A N 1
ATOM 716 C CA . GLU A 1 94 ? -23.936 0.168 15.593 1.00 86.19 94 GLU A CA 1
ATOM 717 C C . GLU A 1 94 ? -24.801 -0.880 16.286 1.00 86.19 94 GLU A C 1
ATOM 719 O O . GLU A 1 94 ? -25.903 -1.160 15.820 1.00 86.19 94 GLU A O 1
ATOM 724 N N . LYS A 1 95 ? -24.328 -1.428 17.406 1.00 82.75 95 LYS A N 1
ATOM 725 C CA . LYS A 1 95 ? -25.081 -2.421 18.158 1.00 82.75 95 LYS A CA 1
ATOM 726 C C . LYS A 1 95 ? -26.380 -1.848 18.726 1.00 82.75 95 LYS A C 1
ATOM 728 O O . LYS A 1 95 ? -27.432 -2.408 18.459 1.00 82.75 95 LYS A O 1
ATOM 733 N N . GLU A 1 96 ? -26.323 -0.716 19.426 1.00 83.44 96 GLU A N 1
ATOM 734 C CA . GLU A 1 96 ? -27.517 -0.049 19.976 1.00 83.44 96 GLU A CA 1
ATOM 735 C C . GLU A 1 96 ? -28.544 0.296 18.878 1.00 83.44 96 GLU A C 1
ATOM 737 O O . GLU A 1 96 ? -29.756 0.187 19.072 1.00 83.44 96 GLU A O 1
ATOM 742 N N . LEU A 1 97 ? -28.078 0.678 17.682 1.00 84.25 97 LEU A N 1
ATOM 743 C CA . LEU A 1 97 ? -28.948 0.879 16.522 1.00 84.25 97 LEU A CA 1
ATOM 744 C C . LEU A 1 97 ? -29.618 -0.420 16.068 1.00 84.25 97 LEU A C 1
ATOM 746 O O . LEU A 1 97 ? -30.820 -0.426 15.818 1.00 84.25 97 LEU A O 1
ATOM 750 N N . ILE A 1 98 ? -28.860 -1.509 15.955 1.00 83.31 98 ILE A N 1
ATOM 751 C CA . ILE A 1 98 ? -29.397 -2.812 15.547 1.00 83.31 98 ILE A CA 1
ATOM 752 C C . ILE A 1 98 ? -30.400 -3.327 16.587 1.00 83.31 98 ILE A C 1
ATOM 754 O O . ILE A 1 98 ? -31.482 -3.768 16.206 1.00 83.31 98 ILE A O 1
ATOM 758 N N . ASP A 1 99 ? -30.072 -3.214 17.875 1.00 82.75 99 ASP A N 1
ATOM 759 C CA . ASP A 1 99 ? -30.910 -3.668 18.989 1.00 82.75 99 ASP A CA 1
ATOM 760 C C . ASP A 1 99 ? -32.212 -2.854 19.096 1.00 82.75 99 ASP A C 1
ATOM 762 O O . ASP A 1 99 ? -33.238 -3.387 19.506 1.00 82.75 99 ASP A O 1
ATOM 766 N N . SER A 1 100 ? -32.209 -1.592 18.648 1.00 81.44 100 SER A N 1
ATOM 767 C CA . SER A 1 100 ? -33.414 -0.754 18.510 1.00 81.44 100 SER A CA 1
ATOM 768 C C . SER A 1 100 ? -34.180 -0.963 17.191 1.00 81.44 100 SER A C 1
ATOM 770 O O . SER A 1 100 ? -35.036 -0.156 16.827 1.00 81.44 100 SER A O 1
ATOM 772 N N . GLY A 1 101 ? -33.872 -2.027 16.440 1.00 77.38 101 GLY A N 1
ATOM 773 C CA . GLY A 1 101 ? -34.553 -2.388 15.191 1.00 77.38 101 GLY A CA 1
ATOM 774 C C . GLY A 1 101 ? -34.054 -1.641 13.949 1.00 77.38 101 GLY A C 1
ATOM 775 O O . GLY A 1 101 ? -34.618 -1.782 12.862 1.00 77.38 101 GLY A O 1
ATOM 776 N N . ASN A 1 102 ? -32.982 -0.852 14.057 1.00 78.25 102 ASN A N 1
ATOM 777 C CA . ASN A 1 102 ? -32.403 -0.115 12.940 1.00 78.25 102 ASN A CA 1
ATOM 778 C C . ASN A 1 102 ? -31.119 -0.773 12.411 1.00 78.25 102 ASN A C 1
ATOM 780 O O . ASN A 1 102 ? -30.002 -0.421 12.785 1.00 78.25 102 ASN A O 1
ATOM 784 N N . GLY A 1 103 ? -31.271 -1.659 11.423 1.00 74.56 103 GLY A N 1
ATOM 785 C CA . GLY A 1 103 ? -30.147 -2.318 10.742 1.00 74.56 103 GLY A CA 1
ATOM 786 C C . GLY A 1 103 ? -29.244 -1.401 9.896 1.00 74.56 103 GLY A C 1
ATOM 787 O O . GLY A 1 103 ? -28.279 -1.876 9.292 1.00 74.56 103 GLY A O 1
ATOM 788 N N . LYS A 1 104 ? -29.521 -0.091 9.820 1.00 77.12 104 LYS A N 1
ATOM 789 C CA . LYS A 1 104 ? -28.793 0.867 8.968 1.00 77.12 104 LYS A CA 1
ATOM 790 C C . LYS A 1 104 ? -27.621 1.537 9.676 1.00 77.12 104 LYS A C 1
ATOM 792 O O . LYS A 1 104 ? -27.454 2.757 9.627 1.00 77.12 104 LYS A O 1
ATOM 797 N N . ALA A 1 105 ? -26.775 0.735 10.301 1.00 84.12 105 ALA A N 1
ATOM 798 C CA . ALA A 1 105 ? -25.503 1.206 10.820 1.00 84.12 105 ALA A CA 1
ATOM 799 C C . ALA A 1 105 ? -24.443 1.253 9.706 1.00 84.12 105 ALA A C 1
ATOM 801 O O . ALA A 1 105 ? -24.306 0.310 8.916 1.00 84.12 105 ALA A O 1
ATOM 802 N N . LEU A 1 106 ? -23.687 2.354 9.646 1.00 86.56 106 LEU A N 1
ATOM 803 C CA . LEU A 1 106 ? -22.535 2.478 8.752 1.00 86.56 106 LEU A CA 1
ATOM 804 C C . LEU A 1 106 ? -21.449 1.493 9.163 1.00 86.56 106 LEU A C 1
ATOM 806 O O . LEU A 1 106 ? -21.111 1.404 10.339 1.00 86.56 106 LEU A O 1
ATOM 810 N N . LYS A 1 107 ? -20.842 0.832 8.182 1.00 90.25 107 LYS A N 1
ATOM 811 C CA . LYS A 1 107 ? -19.643 0.044 8.424 1.00 90.25 107 LYS A CA 1
ATOM 812 C C . LYS A 1 107 ? -18.443 0.920 8.714 1.00 90.25 107 LYS A C 1
ATOM 814 O O . LYS A 1 107 ? -18.183 1.906 8.016 1.00 90.25 107 LYS A O 1
ATOM 819 N N . VAL A 1 108 ? -17.708 0.506 9.738 1.00 92.06 108 VAL A N 1
ATOM 820 C CA . VAL A 1 108 ? -16.513 1.175 10.228 1.00 92.06 108 VAL A CA 1
ATOM 821 C C . VAL A 1 108 ? -15.415 0.138 10.412 1.00 92.06 108 VAL A C 1
ATOM 823 O O . VAL A 1 108 ? -15.656 -0.918 10.986 1.00 92.06 108 VAL A O 1
ATOM 826 N N . ILE A 1 109 ? -14.220 0.434 9.916 1.00 93.25 109 ILE A N 1
ATOM 827 C CA . ILE A 1 109 ? -13.046 -0.437 10.036 1.00 93.25 109 ILE A CA 1
ATOM 828 C C . ILE A 1 109 ? -11.804 0.367 10.402 1.00 93.25 109 ILE A C 1
ATOM 830 O O . ILE A 1 109 ? -11.724 1.567 10.130 1.00 93.25 109 ILE A O 1
ATOM 834 N N . GLY A 1 110 ? -10.833 -0.307 11.012 1.00 92.38 110 GLY A N 1
ATOM 835 C CA . GLY A 1 110 ? -9.517 0.249 11.304 1.00 92.38 110 GLY A CA 1
ATOM 836 C C . GLY A 1 110 ? -8.427 -0.491 10.555 1.00 92.38 110 GLY A C 1
ATOM 837 O O . GLY A 1 110 ? -8.402 -1.720 10.525 1.00 92.38 110 GLY A O 1
ATOM 838 N N . ILE A 1 111 ? -7.507 0.269 9.977 1.00 91.19 111 ILE A N 1
ATOM 839 C CA . ILE A 1 111 ? -6.258 -0.254 9.443 1.00 91.19 111 ILE A CA 1
ATOM 840 C C . ILE A 1 111 ? -5.143 0.297 10.319 1.00 91.19 111 ILE A C 1
ATOM 842 O O . ILE A 1 111 ? -4.913 1.506 10.340 1.00 91.19 111 ILE A O 1
ATOM 846 N N . ILE A 1 112 ? -4.519 -0.593 11.083 1.00 85.69 112 ILE A N 1
ATOM 847 C CA . ILE A 1 112 ? -3.431 -0.273 12.008 1.00 85.69 112 ILE A CA 1
ATOM 848 C C . ILE A 1 112 ? -2.096 -0.754 11.445 1.00 85.69 112 ILE A C 1
ATOM 850 O O . ILE A 1 112 ? -2.054 -1.549 10.497 1.00 85.69 112 ILE A O 1
ATOM 854 N N . ASP A 1 113 ? -1.016 -0.324 12.084 1.00 70.00 113 ASP A N 1
ATOM 855 C CA . ASP A 1 113 ? 0.316 -0.815 11.776 1.00 70.00 113 ASP A CA 1
ATOM 856 C C . ASP A 1 113 ? 0.449 -2.308 12.102 1.00 70.00 113 ASP A C 1
ATOM 858 O O . ASP A 1 113 ? -0.142 -2.847 13.043 1.00 70.00 113 ASP A O 1
ATOM 862 N N . GLY A 1 114 ? 1.194 -3.015 11.253 1.00 67.94 114 GLY A N 1
ATOM 863 C CA . GLY A 1 114 ? 1.357 -4.470 11.312 1.00 67.94 114 GLY A CA 1
ATOM 864 C C . GLY A 1 114 ? 2.155 -4.991 12.509 1.00 67.94 114 GLY A C 1
ATOM 865 O O . GLY A 1 114 ? 2.412 -6.191 12.570 1.00 67.94 114 GLY A O 1
ATOM 866 N N . ASP A 1 115 ? 2.559 -4.122 13.434 1.00 65.94 115 ASP A N 1
ATOM 867 C CA . ASP A 1 115 ? 3.394 -4.410 14.601 1.00 65.94 115 ASP A CA 1
ATOM 868 C C . ASP A 1 115 ? 2.638 -4.353 15.943 1.00 65.94 115 ASP A C 1
ATOM 870 O O . ASP A 1 115 ? 3.239 -4.541 17.002 1.00 65.94 115 ASP A O 1
ATOM 874 N N . VAL A 1 116 ? 1.319 -4.153 15.921 1.00 71.50 116 VAL A N 1
ATOM 875 C CA . VAL A 1 116 ? 0.494 -4.123 17.135 1.00 71.50 116 VAL A CA 1
ATOM 876 C C . VAL A 1 116 ? 0.064 -5.537 17.535 1.00 71.50 116 VAL A C 1
ATOM 878 O O . VAL A 1 116 ? -0.588 -6.249 16.768 1.00 71.50 116 VAL A O 1
ATOM 881 N N . SER A 1 117 ? 0.383 -5.949 18.766 1.00 71.69 117 SER A N 1
ATOM 882 C CA . SER A 1 117 ? -0.029 -7.260 19.280 1.00 71.69 117 SER A CA 1
ATOM 883 C C . SER A 1 117 ? -1.513 -7.293 19.670 1.00 71.69 117 SER A C 1
ATOM 885 O O . SER A 1 117 ? -2.097 -6.291 20.084 1.00 71.69 117 SER A O 1
ATOM 887 N N . GLU A 1 118 ? -2.134 -8.474 19.635 1.00 71.44 118 GLU A N 1
ATOM 888 C CA . GLU A 1 118 ? -3.522 -8.649 20.091 1.00 71.44 118 GLU A CA 1
ATOM 889 C C . GLU A 1 118 ? -3.691 -8.278 21.581 1.00 71.44 118 GLU A C 1
ATOM 891 O O . GLU A 1 118 ? -4.707 -7.705 21.990 1.00 71.44 118 GLU A O 1
ATOM 896 N N . SER A 1 119 ? -2.654 -8.510 22.398 1.00 75.94 119 SER A N 1
ATOM 897 C CA . SER A 1 119 ? -2.601 -8.042 23.788 1.00 75.94 119 SER A CA 1
ATOM 898 C C . SER A 1 119 ? -2.613 -6.518 23.911 1.00 75.94 119 SER A C 1
ATOM 900 O O . SER A 1 119 ? -3.245 -5.991 24.835 1.00 75.94 119 SER A O 1
ATOM 902 N N . ASP A 1 120 ? -1.967 -5.801 22.989 1.00 79.31 120 ASP A N 1
ATOM 903 C CA . ASP A 1 120 ? -1.961 -4.336 22.974 1.00 79.31 120 ASP A CA 1
ATOM 904 C C . ASP A 1 120 ? -3.331 -3.788 22.575 1.00 79.31 120 ASP A C 1
ATOM 906 O O . ASP A 1 120 ? -3.837 -2.880 23.241 1.00 79.31 120 ASP A O 1
ATOM 910 N N . ILE A 1 121 ? -3.981 -4.394 21.573 1.00 75.31 121 ILE A N 1
ATOM 911 C CA . ILE A 1 121 ? -5.362 -4.069 21.179 1.00 75.31 121 ILE A CA 1
ATOM 912 C C . ILE A 1 121 ? -6.305 -4.261 22.374 1.00 75.31 121 ILE A C 1
ATOM 914 O O . ILE A 1 121 ? -7.018 -3.332 22.763 1.00 75.31 121 ILE A O 1
ATOM 918 N N . SER A 1 122 ? -6.257 -5.427 23.029 1.00 73.25 122 SER A N 1
ATOM 919 C CA . SER A 1 122 ? -7.077 -5.726 24.212 1.00 73.25 122 SER A CA 1
ATOM 920 C C . SER A 1 122 ? -6.848 -4.715 25.342 1.00 73.25 122 SER A C 1
ATOM 922 O O . SER A 1 122 ? -7.793 -4.218 25.963 1.00 73.25 122 SER A O 1
ATOM 924 N N . THR A 1 123 ? -5.587 -4.353 25.586 1.00 79.19 123 THR A N 1
ATOM 925 C CA . THR A 1 123 ? -5.212 -3.367 26.604 1.00 79.19 123 THR A CA 1
ATOM 926 C C . THR A 1 123 ? -5.727 -1.970 26.259 1.00 79.19 123 THR A C 1
ATOM 928 O O . THR A 1 123 ? -6.236 -1.274 27.142 1.00 79.19 123 THR A O 1
ATOM 931 N N . ALA A 1 124 ? -5.634 -1.549 24.996 1.00 77.31 124 ALA A N 1
ATOM 932 C CA . ALA A 1 124 ? -6.148 -0.263 24.534 1.00 77.31 124 ALA A CA 1
ATOM 933 C C . ALA A 1 124 ? -7.673 -0.165 24.710 1.00 77.31 124 ALA A C 1
ATOM 935 O O . ALA A 1 124 ? -8.170 0.847 25.214 1.00 77.31 124 ALA A O 1
ATOM 936 N N . ILE A 1 125 ? -8.411 -1.234 24.399 1.00 72.69 125 ILE A N 1
ATOM 937 C CA . ILE A 1 125 ? -9.869 -1.292 24.578 1.00 72.69 125 ILE A CA 1
ATOM 938 C C . ILE A 1 125 ? -10.231 -1.210 26.062 1.00 72.69 125 ILE A C 1
ATOM 940 O O . ILE A 1 125 ? -11.024 -0.358 26.457 1.00 72.69 125 ILE A O 1
ATOM 944 N N . LYS A 1 126 ? -9.593 -2.018 26.919 1.00 73.62 126 LYS A N 1
ATOM 945 C CA . LYS A 1 126 ? -9.827 -1.972 28.374 1.00 73.62 126 LYS A CA 1
ATOM 946 C C . LYS A 1 126 ? -9.536 -0.593 28.964 1.00 73.62 126 LYS A C 1
ATOM 948 O O . LYS A 1 126 ? -10.264 -0.137 29.834 1.00 73.62 126 LYS A O 1
ATOM 953 N N . LYS A 1 127 ? -8.501 0.098 28.474 1.00 76.12 127 LYS A N 1
ATOM 954 C CA . LYS A 1 127 ? -8.175 1.473 28.893 1.00 76.12 127 LYS A CA 1
ATOM 955 C C . LYS A 1 127 ? -9.174 2.521 28.390 1.00 76.12 127 LYS A C 1
ATOM 957 O O . LYS A 1 127 ? -9.186 3.623 28.940 1.00 76.12 127 LYS A O 1
ATOM 962 N N . THR A 1 128 ? -9.962 2.206 27.361 1.00 71.50 128 THR A N 1
ATOM 963 C CA . THR A 1 128 ? -10.974 3.110 26.789 1.00 71.50 128 THR A CA 1
ATOM 964 C C . THR A 1 128 ? -12.170 3.260 27.726 1.00 71.50 128 THR A C 1
ATOM 966 O O . THR A 1 128 ? -12.672 4.367 27.900 1.00 71.50 128 THR A O 1
ATOM 969 N N . TYR A 1 129 ? -12.571 2.184 28.404 1.00 69.12 129 TYR A N 1
ATOM 970 C CA . TYR A 1 129 ? -13.665 2.206 29.372 1.00 69.12 129 TYR A CA 1
ATOM 971 C C . TYR A 1 129 ? -13.112 2.371 30.792 1.00 69.12 129 TYR A C 1
ATOM 973 O O . TYR A 1 129 ? -12.528 1.451 31.359 1.00 69.12 129 TYR A O 1
ATOM 981 N N . LYS A 1 130 ? -13.281 3.562 31.378 1.00 63.12 130 LYS A N 1
ATOM 982 C CA . LYS A 1 130 ? -12.946 3.843 32.784 1.00 63.12 130 LYS A CA 1
ATOM 983 C C . LYS A 1 130 ? -14.222 4.153 33.566 1.00 63.12 130 LYS A C 1
ATOM 985 O O . LYS A 1 130 ? -14.964 5.046 33.171 1.00 63.12 130 LYS A O 1
ATOM 990 N N . GLY A 1 131 ? -14.450 3.457 34.681 1.00 57.38 131 GLY A N 1
ATOM 991 C CA . GLY A 1 131 ? -15.575 3.710 35.589 1.00 57.38 131 GLY A CA 1
ATOM 992 C C . GLY A 1 131 ? -16.096 2.448 36.280 1.00 57.38 131 GLY A C 1
ATOM 993 O O . GLY A 1 131 ? -15.671 1.340 35.963 1.00 57.38 131 GLY A O 1
ATOM 994 N N . SER A 1 132 ? -17.025 2.625 37.223 1.00 52.31 132 SER A N 1
ATOM 995 C CA . SER A 1 132 ? -17.646 1.538 38.004 1.00 52.31 132 SER A CA 1
ATOM 996 C C . SER A 1 132 ? -18.677 0.716 37.217 1.00 52.31 132 SER A C 1
ATOM 998 O O . SER A 1 132 ? -19.113 -0.327 37.691 1.00 52.31 132 SER A O 1
ATOM 1000 N N . PHE A 1 133 ? -19.066 1.183 36.027 1.00 58.69 133 PHE A N 1
ATOM 1001 C CA . PHE A 1 133 ? -19.997 0.518 35.117 1.00 58.69 133 PHE A CA 1
ATOM 1002 C C . PHE A 1 133 ? -19.293 0.238 33.792 1.00 58.69 133 PHE A C 1
ATOM 1004 O O . PHE A 1 133 ? -19.293 1.053 32.871 1.00 58.69 133 PHE A O 1
ATOM 1011 N N . LEU A 1 134 ? -18.651 -0.922 33.720 1.00 62.97 134 LEU A N 1
ATOM 1012 C CA . LEU A 1 134 ? -18.195 -1.492 32.459 1.00 62.97 134 LEU A CA 1
ATOM 1013 C C . LEU A 1 134 ? -19.416 -2.106 31.756 1.00 62.97 134 LEU A C 1
ATOM 1015 O O . LEU A 1 134 ? -20.153 -2.842 32.419 1.00 62.97 134 LEU A O 1
ATOM 1019 N N . PRO A 1 135 ? -19.649 -1.855 30.452 1.00 65.56 135 PRO A N 1
ATOM 1020 C CA . PRO A 1 135 ? -20.646 -2.612 29.707 1.00 65.56 135 PRO A CA 1
ATOM 1021 C C . PRO A 1 135 ? -20.401 -4.112 29.899 1.00 65.56 135 PRO A C 1
ATOM 1023 O O . PRO A 1 135 ? -19.268 -4.578 29.747 1.00 65.56 135 PRO A O 1
ATOM 1026 N N . ALA A 1 136 ? -21.447 -4.881 30.212 1.00 67.31 136 ALA A N 1
ATOM 1027 C CA . ALA A 1 136 ? -21.344 -6.336 30.404 1.00 67.31 136 ALA A CA 1
ATOM 1028 C C . ALA A 1 136 ? -20.766 -7.060 29.166 1.00 67.31 136 ALA A C 1
ATOM 1030 O O . ALA A 1 136 ? -20.330 -8.206 29.229 1.00 67.31 136 ALA A O 1
ATOM 1031 N N . GLU A 1 137 ? -20.731 -6.354 28.041 1.00 67.06 137 GLU A N 1
ATOM 1032 C CA . GLU A 1 137 ? -20.463 -6.839 26.700 1.00 67.06 137 GLU A CA 1
ATOM 1033 C C . GLU A 1 137 ? -19.073 -6.442 26.184 1.00 67.06 137 GLU A C 1
ATOM 1035 O O . GLU A 1 137 ? -18.761 -6.697 25.024 1.00 67.06 137 GLU A O 1
ATOM 1040 N N . ILE A 1 138 ? -18.207 -5.846 27.021 1.00 68.44 138 ILE A N 1
ATOM 1041 C CA . ILE A 1 138 ? -16.831 -5.470 26.633 1.00 68.44 138 ILE A CA 1
ATOM 1042 C C . ILE A 1 138 ? -16.071 -6.643 26.003 1.00 68.44 138 ILE A C 1
ATOM 1044 O O . ILE A 1 138 ? -15.315 -6.437 25.059 1.00 68.44 138 ILE A O 1
ATOM 1048 N N . SER A 1 139 ? -16.256 -7.871 26.492 1.00 69.25 139 SER A N 1
ATOM 1049 C CA . SER A 1 139 ? -15.621 -9.063 25.913 1.00 69.25 139 SER A CA 1
ATOM 1050 C C . SER A 1 139 ? -16.063 -9.318 24.468 1.00 69.25 139 SER A C 1
ATOM 1052 O O . SER A 1 139 ? -15.222 -9.609 23.618 1.00 69.25 139 SER A O 1
ATOM 1054 N N . ASN A 1 140 ? -17.353 -9.137 24.168 1.00 72.69 140 ASN A N 1
ATOM 1055 C CA . ASN A 1 140 ? -17.880 -9.208 22.806 1.00 72.69 140 ASN A CA 1
ATOM 1056 C C . ASN A 1 140 ? -17.368 -8.044 21.952 1.00 72.69 140 ASN A C 1
ATOM 1058 O O . ASN A 1 140 ? -16.974 -8.266 20.814 1.00 72.69 140 ASN A O 1
ATOM 1062 N N . ILE A 1 141 ? -17.292 -6.829 22.501 1.00 69.81 141 ILE A N 1
ATOM 1063 C CA . ILE A 1 141 ? -16.753 -5.655 21.796 1.00 69.81 141 ILE A CA 1
ATOM 1064 C C . ILE A 1 141 ? -15.280 -5.861 21.436 1.00 69.81 141 ILE A C 1
ATOM 1066 O O . ILE A 1 141 ? -14.884 -5.541 20.323 1.00 69.81 141 ILE A O 1
ATOM 1070 N N . ILE A 1 142 ? -14.476 -6.442 22.333 1.00 70.44 142 ILE A N 1
ATOM 1071 C CA . ILE A 1 142 ? -13.076 -6.780 22.041 1.00 70.44 142 ILE A CA 1
ATOM 1072 C C . ILE A 1 142 ? -12.999 -7.734 20.852 1.00 70.44 142 ILE A C 1
ATOM 1074 O O . ILE A 1 142 ? -12.251 -7.466 19.917 1.00 70.44 142 ILE A O 1
ATOM 1078 N N . LYS A 1 143 ? -13.806 -8.800 20.855 1.00 73.62 143 LYS A N 1
ATOM 1079 C CA . LYS A 1 143 ? -13.845 -9.764 19.752 1.00 73.62 143 LYS A CA 1
ATOM 1080 C C . LYS A 1 143 ? -14.257 -9.105 18.428 1.00 73.62 143 LYS A C 1
ATOM 1082 O O . LYS A 1 143 ? -13.587 -9.301 17.420 1.00 73.62 143 LYS A O 1
ATOM 1087 N N . ILE A 1 144 ? -15.309 -8.284 18.447 1.00 74.31 144 ILE A N 1
ATOM 1088 C CA . ILE A 1 144 ? -15.801 -7.568 17.262 1.00 74.31 144 ILE A CA 1
ATOM 1089 C C . ILE A 1 144 ? -14.740 -6.586 16.748 1.00 74.31 144 ILE A C 1
ATOM 1091 O O . ILE A 1 144 ? -14.515 -6.515 15.545 1.00 74.31 144 ILE A O 1
ATOM 1095 N N . ILE A 1 145 ? -14.044 -5.859 17.628 1.00 75.25 145 ILE A N 1
ATOM 1096 C CA . ILE A 1 145 ? -12.964 -4.947 17.223 1.00 75.25 145 ILE A CA 1
ATOM 1097 C C . ILE A 1 145 ? -11.835 -5.718 16.540 1.00 75.25 145 ILE A C 1
ATOM 1099 O O . ILE A 1 145 ? -11.367 -5.267 15.499 1.00 75.25 145 ILE A O 1
ATOM 1103 N N . THR A 1 146 ? -11.428 -6.880 17.058 1.00 73.12 146 THR A N 1
ATOM 1104 C CA . THR A 1 146 ? -10.402 -7.712 16.407 1.00 73.12 146 THR A CA 1
ATOM 1105 C C . THR A 1 146 ? -10.817 -8.132 14.992 1.00 73.12 146 THR A C 1
ATOM 1107 O O . THR A 1 146 ? -9.975 -8.201 14.106 1.00 73.12 146 THR A O 1
ATOM 1110 N N . GLU A 1 147 ? -12.112 -8.349 14.743 1.00 77.62 147 GLU A N 1
ATOM 1111 C CA . GLU A 1 147 ? -12.649 -8.663 13.408 1.00 77.62 147 GLU A CA 1
ATOM 1112 C C . GLU A 1 147 ? -12.743 -7.431 12.478 1.00 77.62 147 GLU A C 1
ATOM 1114 O O . GLU A 1 147 ? -12.745 -7.578 11.256 1.00 77.62 147 GLU A O 1
ATOM 1119 N N . HIS A 1 148 ? -12.796 -6.214 13.034 1.00 81.12 148 HIS A N 1
ATOM 1120 C CA . HIS A 1 148 ? -12.903 -4.945 12.290 1.00 81.12 148 HIS A CA 1
ATOM 1121 C C . HIS A 1 148 ? -11.568 -4.196 12.158 1.00 81.12 148 HIS A C 1
ATOM 1123 O O . HIS A 1 148 ? -11.519 -3.102 11.582 1.00 81.12 148 HIS A O 1
ATOM 1129 N N . VAL A 1 149 ? -10.489 -4.775 12.682 1.00 84.38 149 VAL A N 1
ATOM 1130 C CA . VAL A 1 149 ? -9.130 -4.249 12.608 1.00 84.38 149 VAL A CA 1
ATOM 1131 C C . VAL A 1 149 ? -8.281 -5.178 11.759 1.00 84.38 149 VAL A C 1
ATOM 1133 O O . VAL A 1 149 ? -8.242 -6.386 11.964 1.00 84.38 149 VAL A O 1
ATOM 1136 N N . THR A 1 150 ? -7.562 -4.604 10.805 1.00 87.44 150 THR A N 1
ATOM 1137 C CA . THR A 1 150 ? -6.588 -5.332 9.991 1.00 87.44 150 THR A CA 1
ATOM 1138 C C . THR A 1 150 ? -5.316 -4.511 9.848 1.00 87.44 150 THR A C 1
ATOM 1140 O O . THR A 1 150 ? -5.277 -3.326 10.169 1.00 87.44 150 THR A O 1
ATOM 1143 N N . SER A 1 151 ? -4.270 -5.139 9.336 1.00 85.69 151 SER A N 1
ATOM 1144 C CA . SER A 1 151 ? -3.005 -4.493 9.015 1.00 85.69 151 SER A CA 1
ATOM 1145 C C . SER A 1 151 ? -2.420 -5.085 7.738 1.00 85.69 151 SER A C 1
ATOM 1147 O O . SER A 1 151 ? -2.825 -6.166 7.288 1.00 85.69 151 SER A O 1
ATOM 1149 N N . PHE A 1 152 ? -1.478 -4.365 7.137 1.00 82.19 152 PHE A N 1
ATOM 1150 C CA . PHE A 1 152 ? -0.648 -4.907 6.069 1.00 82.19 152 PHE A CA 1
ATOM 1151 C C . PHE A 1 152 ? 0.432 -5.793 6.685 1.00 82.19 152 PHE A C 1
ATOM 1153 O O . PHE A 1 152 ? 1.135 -5.374 7.605 1.00 82.19 152 PHE A O 1
ATOM 1160 N N . LYS A 1 153 ? 0.553 -7.031 6.204 1.00 77.06 153 LYS A N 1
ATOM 1161 C CA . LYS A 1 153 ? 1.480 -8.013 6.774 1.00 77.06 153 LYS A CA 1
ATOM 1162 C C . LYS A 1 153 ? 1.948 -9.005 5.726 1.00 77.06 153 LYS A C 1
ATOM 1164 O O . LYS A 1 153 ? 1.177 -9.408 4.862 1.00 77.06 153 LYS A O 1
ATOM 1169 N N . ILE A 1 154 ? 3.203 -9.418 5.841 1.00 69.00 154 ILE A N 1
ATOM 1170 C CA . ILE A 1 154 ? 3.745 -10.567 5.115 1.00 69.00 154 ILE A CA 1
ATOM 1171 C C . ILE A 1 154 ? 3.460 -11.798 5.986 1.00 69.00 154 ILE A C 1
ATOM 1173 O O . ILE A 1 154 ? 3.731 -11.779 7.184 1.00 69.00 154 ILE A O 1
ATOM 1177 N N . THR A 1 155 ? 2.844 -12.834 5.418 1.00 59.59 155 THR A N 1
ATOM 1178 C CA . THR A 1 155 ? 2.465 -14.063 6.138 1.00 59.59 155 THR A CA 1
ATOM 1179 C C . THR A 1 155 ? 3.618 -15.044 6.326 1.00 59.59 155 THR A C 1
ATOM 1181 O O . THR A 1 155 ? 3.496 -15.952 7.144 1.00 59.59 155 THR A O 1
ATOM 1184 N N . GLN A 1 156 ? 4.737 -14.881 5.615 1.00 54.66 156 GLN A N 1
ATOM 1185 C CA . GLN A 1 156 ? 5.923 -15.703 5.853 1.00 54.66 156 GLN A CA 1
ATOM 1186 C C . GLN A 1 156 ? 6.551 -15.443 7.232 1.00 54.66 156 GLN A C 1
ATOM 1188 O O . GLN A 1 156 ? 7.044 -14.351 7.523 1.00 54.66 156 GLN A O 1
ATOM 1193 N N . ASP A 1 157 ? 6.610 -16.505 8.040 1.00 48.09 157 ASP A N 1
ATOM 1194 C CA . ASP A 1 157 ? 7.477 -16.610 9.211 1.00 48.09 157 ASP A CA 1
ATOM 1195 C C . ASP A 1 157 ? 8.933 -16.322 8.802 1.00 48.09 157 ASP A C 1
ATOM 1197 O O . ASP A 1 157 ? 9.533 -17.081 8.041 1.00 48.09 157 ASP A O 1
ATOM 1201 N N . GLY A 1 158 ? 9.525 -15.232 9.304 1.00 49.53 158 GLY A N 1
ATOM 1202 C CA . GLY A 1 158 ? 10.974 -15.015 9.179 1.00 49.53 158 GLY A CA 1
ATOM 1203 C C . GLY A 1 158 ? 11.452 -13.578 8.998 1.00 49.53 158 GLY A C 1
ATOM 1204 O O . GLY A 1 158 ? 12.621 -13.309 9.269 1.00 49.53 158 GLY A O 1
ATOM 1205 N N . LEU A 1 159 ? 10.590 -12.634 8.612 1.00 65.88 159 LEU A N 1
ATOM 1206 C CA . LEU A 1 159 ? 10.985 -11.225 8.512 1.00 65.88 159 LEU A CA 1
ATOM 1207 C C . LEU A 1 159 ? 10.852 -10.540 9.869 1.00 65.88 159 LEU A C 1
ATOM 1209 O O . LEU A 1 159 ? 9.833 -9.948 10.210 1.00 65.88 159 LEU A O 1
ATOM 1213 N N . LYS A 1 160 ? 11.910 -10.655 10.671 1.00 74.31 160 LYS A N 1
ATOM 1214 C CA . LYS A 1 160 ? 12.063 -9.876 11.899 1.00 74.31 160 LYS A CA 1
ATOM 1215 C C . LYS A 1 160 ? 12.835 -8.604 11.590 1.00 74.31 160 LYS A C 1
ATOM 1217 O O . LYS A 1 160 ? 13.847 -8.645 10.889 1.00 74.31 160 LYS A O 1
ATOM 1222 N N . LEU A 1 161 ? 12.364 -7.490 12.149 1.00 82.88 161 LEU A N 1
ATOM 1223 C CA . LEU A 1 161 ? 13.137 -6.254 12.196 1.00 82.88 161 LEU A CA 1
ATOM 1224 C C . LEU A 1 161 ? 14.548 -6.548 12.739 1.00 82.88 161 LEU A C 1
ATOM 1226 O O . LEU A 1 161 ? 14.676 -7.346 13.676 1.00 82.88 161 LEU A O 1
ATOM 1230 N N . PRO A 1 162 ? 15.596 -5.903 12.195 1.00 85.25 162 PRO A N 1
ATOM 1231 C CA . PRO A 1 162 ? 16.935 -5.996 12.756 1.00 85.25 162 PRO A CA 1
ATOM 1232 C C . PRO A 1 162 ? 16.942 -5.593 14.234 1.00 85.25 162 PRO A C 1
ATOM 1234 O O . PRO A 1 162 ? 16.112 -4.793 14.682 1.00 85.25 162 PRO A O 1
ATOM 1237 N N . GLU A 1 163 ? 17.895 -6.125 15.001 1.00 84.75 163 GLU A N 1
ATOM 1238 C CA . GLU A 1 163 ? 18.038 -5.753 16.409 1.00 84.75 163 GLU A CA 1
ATOM 1239 C C . GLU A 1 163 ? 18.131 -4.230 16.572 1.00 84.75 163 GLU A C 1
ATOM 1241 O O . GLU A 1 163 ? 18.705 -3.525 15.738 1.00 84.75 163 GLU A O 1
ATOM 1246 N N . LEU A 1 164 ? 17.534 -3.718 17.653 1.00 87.50 164 LEU A N 1
ATOM 1247 C CA . LEU A 1 164 ? 17.478 -2.284 17.953 1.00 87.50 164 LEU A CA 1
ATOM 1248 C C . LEU A 1 164 ? 16.830 -1.439 16.839 1.00 87.50 164 LEU A C 1
ATOM 1250 O O . LEU A 1 164 ? 17.188 -0.274 16.696 1.00 87.50 164 LEU A O 1
ATOM 1254 N N . SER A 1 165 ? 15.876 -1.989 16.081 1.00 89.44 165 SER A N 1
ATOM 1255 C CA . SER A 1 165 ? 15.137 -1.253 15.042 1.00 89.44 165 SER A CA 1
ATOM 1256 C C . SER A 1 165 ? 13.624 -1.173 15.312 1.00 89.44 165 SER A C 1
ATOM 1258 O O . SER A 1 165 ? 13.085 -1.933 16.121 1.00 89.44 165 SER A O 1
ATOM 1260 N N . THR A 1 166 ? 12.944 -0.227 14.661 1.00 88.81 166 THR A N 1
ATOM 1261 C CA . THR A 1 166 ? 11.480 -0.021 14.658 1.00 88.81 166 THR A CA 1
ATOM 1262 C C . THR A 1 166 ? 11.002 0.373 13.253 1.00 88.81 166 THR A C 1
ATOM 1264 O O . THR A 1 166 ? 11.848 0.675 12.417 1.00 88.81 166 THR A O 1
ATOM 1267 N N . GLY A 1 167 ? 9.688 0.405 12.996 1.00 86.19 167 GLY A N 1
ATOM 1268 C CA . GLY A 1 167 ? 9.121 0.763 11.681 1.00 86.19 167 GLY A CA 1
ATOM 1269 C C . GLY A 1 167 ? 8.966 -0.462 10.778 1.00 86.19 167 GLY A C 1
ATOM 1270 O O . GLY A 1 167 ? 9.623 -0.606 9.747 1.00 86.19 167 GLY A O 1
ATOM 1271 N N . LEU A 1 168 ? 8.157 -1.427 11.228 1.00 85.31 168 LEU A N 1
ATOM 1272 C CA . LEU A 1 168 ? 7.959 -2.690 10.513 1.00 85.31 168 LEU A CA 1
ATOM 1273 C C . LEU A 1 168 ? 7.330 -2.508 9.113 1.00 85.31 168 LEU A C 1
ATOM 1275 O O . LEU A 1 168 ? 7.788 -3.192 8.193 1.00 85.31 168 LEU A O 1
ATOM 1279 N N . PRO A 1 169 ? 6.325 -1.629 8.903 1.00 85.50 169 PRO A N 1
ATOM 1280 C CA . PRO A 1 169 ? 5.713 -1.449 7.584 1.00 85.50 169 PRO A CA 1
ATOM 1281 C C . PRO A 1 169 ? 6.716 -1.018 6.503 1.00 85.50 169 PRO A C 1
ATOM 1283 O O . PRO A 1 169 ? 6.789 -1.630 5.434 1.00 85.50 169 PRO A O 1
ATOM 1286 N N . GLU A 1 170 ? 7.543 -0.014 6.785 1.00 90.75 170 GLU A N 1
ATOM 1287 C CA . GLU A 1 170 ? 8.572 0.492 5.876 1.00 90.75 170 GLU A CA 1
ATOM 1288 C C . GLU A 1 170 ? 9.688 -0.533 5.673 1.00 90.75 170 GLU A C 1
ATOM 1290 O O . GLU A 1 170 ? 10.171 -0.714 4.552 1.00 90.75 170 GLU A O 1
ATOM 1295 N N . PHE A 1 171 ? 10.064 -1.263 6.729 1.00 90.94 171 PHE A N 1
ATOM 1296 C CA . PHE A 1 171 ? 11.027 -2.356 6.626 1.00 90.94 171 PHE A CA 1
ATOM 1297 C C . PHE A 1 171 ? 10.539 -3.470 5.689 1.00 90.94 171 PHE A C 1
ATOM 1299 O O . PHE A 1 171 ? 11.301 -3.927 4.835 1.00 90.94 171 PHE A O 1
ATOM 1306 N N . ASN A 1 172 ? 9.268 -3.870 5.785 1.00 89.94 172 ASN A N 1
ATOM 1307 C CA . ASN A 1 172 ? 8.679 -4.866 4.887 1.00 89.94 172 ASN A CA 1
ATOM 1308 C C . ASN A 1 172 ? 8.772 -4.422 3.421 1.00 89.94 172 ASN A C 1
ATOM 1310 O O . ASN A 1 172 ? 9.138 -5.212 2.550 1.00 89.94 172 ASN A O 1
ATOM 1314 N N . LEU A 1 173 ? 8.490 -3.146 3.146 1.00 92.19 173 LEU A N 1
ATOM 1315 C CA . LEU A 1 173 ? 8.583 -2.567 1.804 1.00 92.19 173 LEU A CA 1
ATOM 1316 C C . LEU A 1 173 ? 10.026 -2.512 1.304 1.00 92.19 173 LEU A C 1
ATOM 1318 O O . LEU A 1 173 ? 10.283 -2.889 0.160 1.00 92.19 173 LEU A O 1
ATOM 1322 N N . LYS A 1 174 ? 10.977 -2.141 2.167 1.00 94.00 174 LYS A N 1
ATOM 1323 C CA . LYS A 1 174 ? 12.404 -2.199 1.846 1.00 94.00 174 LYS A CA 1
ATOM 1324 C C . LYS A 1 174 ? 12.833 -3.608 1.446 1.00 94.00 174 LYS A C 1
ATOM 1326 O O . LYS A 1 174 ? 13.453 -3.774 0.402 1.00 94.00 174 LYS A O 1
ATOM 1331 N N . ILE A 1 175 ? 12.508 -4.618 2.251 1.00 92.50 175 ILE A N 1
ATOM 1332 C CA . ILE A 1 175 ? 12.896 -6.004 1.960 1.00 92.50 175 ILE A CA 1
ATOM 1333 C C . ILE A 1 175 ? 12.242 -6.496 0.667 1.00 92.50 175 ILE A C 1
ATOM 1335 O O . ILE A 1 175 ? 12.901 -7.114 -0.165 1.00 92.50 175 ILE A O 1
ATOM 1339 N N . MET A 1 176 ? 10.962 -6.187 0.450 1.00 93.25 176 MET A N 1
ATOM 1340 C CA . MET A 1 176 ? 10.283 -6.535 -0.798 1.00 93.25 176 MET A CA 1
ATOM 1341 C C . MET A 1 176 ? 10.927 -5.888 -2.029 1.00 93.25 176 MET A C 1
ATOM 1343 O O . MET A 1 176 ? 10.969 -6.533 -3.076 1.00 93.25 176 MET A O 1
ATOM 1347 N N . LEU A 1 177 ? 11.414 -4.648 -1.917 1.00 96.00 177 LEU A N 1
ATOM 1348 C CA . LEU A 1 177 ? 12.148 -3.971 -2.985 1.00 96.00 177 LEU A CA 1
ATOM 1349 C C . LEU A 1 177 ? 13.530 -4.597 -3.210 1.00 96.00 177 LEU A C 1
ATOM 1351 O O . LEU A 1 177 ? 13.910 -4.855 -4.351 1.00 96.00 177 LEU A O 1
ATOM 1355 N N . ASP A 1 178 ? 14.269 -4.853 -2.132 1.00 95.06 178 ASP A N 1
ATOM 1356 C CA . ASP A 1 178 ? 15.631 -5.388 -2.184 1.00 95.06 178 ASP A CA 1
ATOM 1357 C C . ASP A 1 178 ? 15.673 -6.828 -2.723 1.00 95.06 178 ASP A C 1
ATOM 1359 O O . ASP A 1 178 ? 16.619 -7.202 -3.420 1.00 95.06 178 ASP A O 1
ATOM 1363 N N . ASP A 1 179 ? 14.632 -7.622 -2.473 1.00 94.19 179 ASP A N 1
ATOM 1364 C CA . ASP A 1 179 ? 14.544 -9.006 -2.950 1.00 94.19 179 ASP A CA 1
ATOM 1365 C C . ASP A 1 179 ? 14.220 -9.111 -4.452 1.00 94.19 179 ASP A C 1
ATOM 1367 O O . ASP A 1 179 ? 14.304 -10.197 -5.029 1.00 94.19 179 ASP A O 1
ATOM 1371 N N . ILE A 1 180 ? 13.898 -7.999 -5.125 1.00 97.00 180 ILE A N 1
ATOM 1372 C CA . ILE A 1 180 ? 13.739 -7.983 -6.582 1.00 97.00 180 ILE A CA 1
ATOM 1373 C C . ILE A 1 180 ? 15.110 -8.170 -7.237 1.00 97.00 180 ILE A C 1
ATOM 1375 O O . ILE A 1 180 ? 16.035 -7.367 -7.075 1.00 97.00 180 ILE A O 1
ATOM 1379 N N . THR A 1 181 ? 15.235 -9.238 -8.024 1.00 96.62 181 THR A N 1
ATOM 1380 C CA . THR A 1 181 ? 16.461 -9.551 -8.761 1.00 96.62 181 THR A CA 1
ATOM 1381 C C . THR A 1 181 ? 16.447 -8.951 -10.164 1.00 96.62 181 THR A C 1
ATOM 1383 O O . THR A 1 181 ? 15.399 -8.679 -10.758 1.00 96.62 181 THR A O 1
ATOM 1386 N N . GLU A 1 182 ? 17.637 -8.790 -10.743 1.00 97.06 182 GLU A N 1
ATOM 1387 C CA . GLU A 1 182 ? 17.775 -8.399 -12.147 1.00 97.06 182 GLU A CA 1
ATOM 1388 C C . GLU A 1 182 ? 17.077 -9.389 -13.088 1.00 97.06 182 GLU A C 1
ATOM 1390 O O . GLU A 1 182 ? 16.459 -8.983 -14.074 1.00 97.06 182 GLU A O 1
ATOM 1395 N N . GLU A 1 183 ? 17.118 -10.679 -12.758 1.00 97.06 183 GLU A N 1
ATOM 1396 C CA . GLU A 1 183 ? 16.439 -11.721 -13.520 1.00 97.06 183 GLU A CA 1
ATOM 1397 C C . GLU A 1 183 ? 14.918 -11.513 -13.538 1.00 97.06 183 GLU A C 1
ATOM 1399 O O . GLU A 1 183 ? 14.314 -11.569 -14.608 1.00 97.06 183 GLU A O 1
ATOM 1404 N N . MET A 1 184 ? 14.298 -11.193 -12.395 1.00 97.19 184 MET A N 1
ATOM 1405 C CA . MET A 1 184 ? 12.856 -10.915 -12.312 1.00 97.19 184 MET A CA 1
ATOM 1406 C C . MET A 1 184 ? 12.451 -9.756 -13.232 1.00 97.19 184 MET A C 1
ATOM 1408 O O . MET A 1 184 ? 11.474 -9.856 -13.977 1.00 97.19 184 MET A O 1
ATOM 1412 N N . ILE A 1 185 ? 13.241 -8.678 -13.242 1.00 97.50 185 ILE A N 1
ATOM 1413 C CA . ILE A 1 185 ? 13.004 -7.508 -14.097 1.00 97.50 185 ILE A CA 1
ATOM 1414 C C . ILE A 1 185 ? 13.167 -7.876 -15.576 1.00 97.50 185 ILE A C 1
ATOM 1416 O O . ILE A 1 185 ? 12.321 -7.531 -16.404 1.00 97.50 185 ILE A O 1
ATOM 1420 N N . ARG A 1 186 ? 14.242 -8.587 -15.930 1.00 95.69 186 ARG A N 1
ATOM 1421 C CA . ARG A 1 186 ? 14.506 -8.999 -17.317 1.00 95.69 186 ARG A CA 1
ATOM 1422 C C . ARG A 1 186 ? 13.440 -9.958 -17.834 1.00 95.69 186 ARG A C 1
ATOM 1424 O O . ARG A 1 186 ? 12.988 -9.790 -18.964 1.00 95.69 186 ARG A O 1
ATOM 1431 N N . ASN A 1 187 ? 13.010 -10.911 -17.012 1.00 96.31 187 ASN A N 1
ATOM 1432 C CA . ASN A 1 187 ? 11.962 -11.865 -17.358 1.00 96.31 187 ASN A CA 1
ATOM 1433 C C . ASN A 1 187 ? 10.624 -11.161 -17.612 1.00 96.31 187 ASN A C 1
ATOM 1435 O O . ASN A 1 187 ? 9.976 -11.472 -18.609 1.00 96.31 187 ASN A O 1
ATOM 1439 N N . TYR A 1 188 ? 10.260 -10.157 -16.803 1.00 96.00 188 TYR A N 1
ATOM 1440 C CA . TYR A 1 188 ? 9.043 -9.359 -17.013 1.00 96.00 188 TYR A CA 1
ATOM 1441 C C . TYR A 1 188 ? 9.003 -8.686 -18.399 1.00 96.00 188 TYR A C 1
ATOM 1443 O O . TYR A 1 188 ? 7.962 -8.647 -19.052 1.00 96.00 188 TYR A O 1
ATOM 1451 N N . HIS A 1 189 ? 10.141 -8.174 -18.879 1.00 96.31 189 HIS A N 1
ATOM 1452 C CA . HIS A 1 189 ? 10.226 -7.464 -20.165 1.00 96.31 189 HIS A CA 1
ATOM 1453 C C . HIS A 1 189 ? 10.564 -8.362 -21.362 1.00 96.31 189 HIS A C 1
ATOM 1455 O O . HIS A 1 189 ? 10.512 -7.902 -22.505 1.00 96.31 189 HIS A O 1
ATOM 1461 N N . LYS A 1 190 ? 10.907 -9.634 -21.131 1.00 95.75 190 LYS A N 1
ATOM 1462 C CA . LYS A 1 190 ? 11.457 -10.548 -22.145 1.00 95.75 190 LYS A CA 1
ATOM 1463 C C . LYS A 1 190 ? 10.563 -10.681 -23.375 1.00 95.75 190 LYS A C 1
ATOM 1465 O O . LYS A 1 190 ? 11.045 -10.555 -24.499 1.00 95.75 190 LYS A O 1
ATOM 1470 N N . GLU A 1 191 ? 9.268 -10.913 -23.172 1.00 94.94 191 GLU A N 1
ATOM 1471 C CA . GLU A 1 191 ? 8.318 -11.103 -24.274 1.00 94.94 191 GLU A CA 1
ATOM 1472 C C . GLU A 1 191 ? 8.162 -9.840 -25.128 1.00 94.94 191 GLU A C 1
ATOM 1474 O O . GLU A 1 191 ? 8.158 -9.918 -26.357 1.00 94.94 191 GLU A O 1
ATOM 1479 N N . TYR A 1 192 ? 8.103 -8.667 -24.492 1.00 93.44 192 TYR A N 1
ATOM 1480 C CA . TYR A 1 192 ? 8.009 -7.383 -25.187 1.00 93.44 192 TYR A CA 1
ATOM 1481 C C . TYR A 1 192 ? 9.269 -7.084 -25.998 1.00 93.44 192 TYR A C 1
ATOM 1483 O O . TYR A 1 192 ? 9.165 -6.679 -27.155 1.00 93.44 192 TYR A O 1
ATOM 1491 N N . ILE A 1 193 ? 10.451 -7.341 -25.430 1.00 95.44 193 ILE A N 1
ATOM 1492 C CA . ILE A 1 193 ? 11.727 -7.167 -26.132 1.00 95.44 193 ILE A CA 1
ATOM 1493 C C . ILE A 1 193 ? 11.769 -8.063 -27.374 1.00 95.44 193 ILE A C 1
ATOM 1495 O O . ILE A 1 193 ? 11.968 -7.559 -28.477 1.00 95.44 193 ILE A O 1
ATOM 1499 N N . LEU A 1 194 ? 11.497 -9.365 -27.224 1.00 95.25 194 LEU A N 1
ATOM 1500 C CA . LEU A 1 194 ? 11.494 -10.312 -28.346 1.00 95.25 194 LEU A CA 1
ATOM 1501 C C . LEU A 1 194 ? 10.484 -9.922 -29.432 1.00 95.25 194 LEU A C 1
ATOM 1503 O O . LEU A 1 194 ? 10.766 -10.036 -30.627 1.00 95.25 194 LEU A O 1
ATOM 1507 N N . LYS A 1 195 ? 9.308 -9.436 -29.025 1.00 94.75 195 LYS A N 1
ATOM 1508 C CA . LYS A 1 195 ? 8.261 -8.956 -29.929 1.00 94.75 195 LYS A CA 1
ATOM 1509 C C . LYS A 1 195 ? 8.724 -7.742 -30.736 1.00 94.75 195 LYS A C 1
ATOM 1511 O O . LYS A 1 195 ? 8.614 -7.761 -31.963 1.00 94.75 195 LYS A O 1
ATOM 1516 N N . TYR A 1 196 ? 9.277 -6.723 -30.080 1.00 93.69 196 TYR A N 1
ATOM 1517 C CA . TYR A 1 196 ? 9.764 -5.520 -30.755 1.00 93.69 196 TYR A CA 1
ATOM 1518 C C . TYR A 1 196 ? 10.982 -5.797 -31.641 1.00 93.69 196 TYR A C 1
ATOM 1520 O O . TYR A 1 196 ? 11.029 -5.311 -32.769 1.00 93.69 196 TYR A O 1
ATOM 1528 N N . GLU A 1 197 ? 11.919 -6.640 -31.205 1.00 93.81 197 GLU A N 1
ATOM 1529 C CA . GLU A 1 197 ? 13.046 -7.088 -32.034 1.00 93.81 197 GLU A CA 1
ATOM 1530 C C . GLU A 1 197 ? 12.573 -7.880 -33.263 1.00 93.81 197 GLU A C 1
ATOM 1532 O O . GLU A 1 197 ? 13.090 -7.703 -34.369 1.00 93.81 197 GLU A O 1
ATOM 1537 N N . GLY A 1 198 ? 11.556 -8.731 -33.097 1.00 93.81 198 GLY A N 1
ATOM 1538 C CA . GLY A 1 198 ? 10.919 -9.454 -34.194 1.00 93.81 198 GLY A CA 1
ATOM 1539 C C . GLY A 1 198 ? 10.241 -8.525 -35.204 1.00 93.81 198 GLY A C 1
ATOM 1540 O O . GLY A 1 198 ? 10.352 -8.745 -36.411 1.00 93.81 198 GLY A O 1
ATOM 1541 N N . TRP A 1 199 ? 9.570 -7.471 -34.734 1.00 94.50 199 TRP A N 1
ATOM 1542 C CA . TRP A 1 199 ? 8.976 -6.442 -35.592 1.00 94.50 199 TRP A CA 1
ATOM 1543 C C . TRP A 1 199 ? 10.032 -5.594 -36.296 1.00 94.50 199 TRP A C 1
ATOM 1545 O O . TRP A 1 199 ? 9.908 -5.351 -37.494 1.00 94.50 199 TRP A O 1
ATOM 1555 N N . LEU A 1 200 ? 11.113 -5.223 -35.609 1.00 92.94 200 LEU A N 1
ATOM 1556 C CA . LEU A 1 200 ? 12.210 -4.440 -36.180 1.00 92.94 200 LEU A CA 1
ATOM 1557 C C . LEU A 1 200 ? 12.823 -5.130 -37.410 1.00 92.94 200 LEU A C 1
ATOM 1559 O O . LEU A 1 200 ? 13.117 -4.472 -38.405 1.00 92.94 200 LEU A O 1
ATOM 1563 N N . LYS A 1 201 ? 12.952 -6.464 -37.369 1.00 92.06 201 LYS A N 1
ATOM 1564 C CA . LYS A 1 201 ? 13.457 -7.283 -38.487 1.00 92.06 201 LYS A CA 1
ATOM 1565 C C . LYS A 1 201 ? 12.518 -7.323 -39.698 1.00 92.06 201 LYS A C 1
ATOM 1567 O O . LYS A 1 201 ? 12.985 -7.534 -40.811 1.00 92.06 201 LYS A O 1
ATOM 1572 N N . LYS A 1 202 ? 11.208 -7.161 -39.487 1.00 93.00 202 LYS A N 1
ATOM 1573 C CA . LYS A 1 202 ? 10.173 -7.258 -40.534 1.00 93.00 202 LYS A CA 1
ATOM 1574 C C . LYS A 1 202 ? 9.798 -5.902 -41.135 1.00 93.00 202 LYS A C 1
ATOM 1576 O O . LYS A 1 202 ? 9.284 -5.847 -42.248 1.00 93.00 202 LYS A O 1
ATOM 1581 N N . THR A 1 203 ? 10.028 -4.817 -40.404 1.00 91.00 203 THR A N 1
ATOM 1582 C CA . THR A 1 203 ? 9.646 -3.467 -40.822 1.00 91.00 203 THR A CA 1
ATOM 1583 C C . THR A 1 203 ? 10.539 -2.951 -41.949 1.00 91.00 203 THR A C 1
ATOM 1585 O O . THR A 1 203 ? 11.755 -2.827 -41.795 1.00 91.00 203 THR A O 1
ATOM 1588 N N . ALA A 1 204 ? 9.926 -2.585 -43.076 1.00 85.44 204 ALA A N 1
ATOM 1589 C CA . ALA A 1 204 ? 10.625 -2.008 -44.225 1.00 85.44 204 ALA A CA 1
ATOM 1590 C C . ALA A 1 204 ? 10.768 -0.474 -44.151 1.00 85.44 204 ALA A C 1
ATOM 1592 O O . ALA A 1 204 ? 11.679 0.085 -44.757 1.00 85.44 204 ALA A O 1
ATOM 1593 N N . THR A 1 205 ? 9.897 0.212 -43.402 1.00 92.88 205 THR A N 1
ATOM 1594 C CA . THR A 1 205 ? 9.868 1.681 -43.332 1.00 92.88 205 THR A CA 1
ATOM 1595 C C . THR A 1 205 ? 10.866 2.234 -42.314 1.00 92.88 205 THR A C 1
ATOM 1597 O O . THR A 1 205 ? 11.070 1.666 -41.239 1.00 92.88 205 THR A O 1
ATOM 1600 N N . LEU A 1 206 ? 11.483 3.376 -42.635 1.00 90.50 206 LEU A N 1
ATOM 1601 C CA . LEU A 1 206 ? 12.406 4.063 -41.726 1.00 90.50 206 LEU A CA 1
ATOM 1602 C C . LEU A 1 206 ? 11.691 4.539 -40.453 1.00 90.50 206 LEU A C 1
ATOM 1604 O O . LEU A 1 206 ? 12.175 4.299 -39.353 1.00 90.50 206 LEU A O 1
ATOM 1608 N N . GLU A 1 207 ? 10.513 5.145 -40.600 1.00 91.56 207 GLU A N 1
ATOM 1609 C CA . GLU A 1 207 ? 9.701 5.634 -39.480 1.00 91.56 207 GLU A CA 1
ATOM 1610 C C . GLU A 1 207 ? 9.315 4.508 -38.511 1.00 91.56 207 GLU A C 1
ATOM 1612 O O . GLU A 1 207 ? 9.481 4.637 -37.298 1.00 91.56 207 GLU A O 1
ATOM 1617 N N . GLY A 1 208 ? 8.883 3.356 -39.036 1.00 89.44 208 GLY A N 1
ATOM 1618 C CA . GLY A 1 208 ? 8.554 2.203 -38.203 1.00 89.44 208 GLY A CA 1
ATOM 1619 C C . GLY A 1 208 ? 9.773 1.671 -37.442 1.00 89.44 208 GLY A C 1
ATOM 1620 O O . GLY A 1 208 ? 9.655 1.325 -36.268 1.00 89.44 208 GLY A O 1
ATOM 1621 N N . LYS A 1 209 ? 10.961 1.659 -38.066 1.00 91.75 209 LYS A N 1
ATOM 1622 C CA . LYS A 1 209 ? 12.215 1.281 -37.389 1.00 91.75 209 LYS A CA 1
ATOM 1623 C C . LYS A 1 209 ? 12.573 2.245 -36.261 1.00 91.75 209 LYS A C 1
ATOM 1625 O O . LYS A 1 209 ? 12.948 1.781 -35.187 1.00 91.75 209 LYS A O 1
ATOM 1630 N N . VAL A 1 210 ? 12.439 3.554 -36.481 1.00 93.81 210 VAL A N 1
ATOM 1631 C CA . VAL A 1 210 ? 12.687 4.575 -35.450 1.00 93.81 210 VAL A CA 1
ATOM 1632 C C . VAL A 1 210 ? 11.751 4.377 -34.258 1.00 93.81 210 VAL A C 1
ATOM 1634 O O . VAL A 1 210 ? 12.226 4.276 -33.129 1.00 93.81 210 VAL A O 1
ATOM 1637 N N . ASN A 1 211 ? 10.446 4.231 -34.500 1.00 92.56 211 ASN A N 1
ATOM 1638 C CA . ASN A 1 211 ? 9.464 4.053 -33.427 1.00 92.56 211 ASN A CA 1
ATOM 1639 C C . ASN A 1 211 ? 9.737 2.786 -32.602 1.00 92.56 211 ASN A C 1
ATOM 1641 O O . ASN A 1 211 ? 9.813 2.854 -31.381 1.00 92.56 211 ASN A O 1
ATOM 1645 N N . LEU A 1 212 ? 9.969 1.644 -33.257 1.00 93.69 212 LEU A N 1
ATOM 1646 C CA . LEU A 1 212 ? 10.282 0.380 -32.576 1.00 93.69 212 LEU A CA 1
ATOM 1647 C C . LEU A 1 212 ? 11.596 0.439 -31.785 1.00 93.69 212 LEU A C 1
ATOM 1649 O O . LEU A 1 212 ? 11.707 -0.168 -30.721 1.00 93.69 212 LEU A O 1
ATOM 1653 N N . THR A 1 213 ? 12.588 1.170 -32.298 1.00 93.69 213 THR A N 1
ATOM 1654 C CA . THR A 1 213 ? 13.861 1.380 -31.597 1.00 93.69 213 THR A CA 1
ATOM 1655 C C . THR A 1 213 ? 13.639 2.195 -30.329 1.00 93.69 213 THR A C 1
ATOM 1657 O O . THR A 1 213 ? 14.139 1.806 -29.277 1.00 93.69 213 THR A O 1
ATOM 1660 N N . ARG A 1 214 ? 12.813 3.248 -30.395 1.00 93.31 214 ARG A N 1
ATOM 1661 C CA . ARG A 1 214 ? 12.441 4.052 -29.225 1.00 93.31 214 ARG A CA 1
ATOM 1662 C C . ARG A 1 214 ? 11.737 3.216 -28.153 1.00 93.31 214 ARG A C 1
ATOM 1664 O O . ARG A 1 214 ? 12.123 3.289 -26.996 1.00 93.31 214 ARG A O 1
ATOM 1671 N N . GLU A 1 215 ? 10.778 2.369 -28.532 1.00 94.06 215 GLU A N 1
ATOM 1672 C CA . GLU A 1 215 ? 10.094 1.470 -27.583 1.00 94.06 215 GLU A CA 1
ATOM 1673 C C . GLU A 1 215 ? 11.078 0.506 -26.885 1.00 94.06 215 GLU A C 1
ATOM 1675 O O . GLU A 1 215 ? 11.003 0.275 -25.676 1.00 94.06 215 GLU A O 1
ATOM 1680 N N . LEU A 1 216 ? 12.052 -0.040 -27.625 1.00 94.81 216 LEU A N 1
ATOM 1681 C CA . LEU A 1 216 ? 13.107 -0.883 -27.050 1.00 94.81 216 LEU A CA 1
ATOM 1682 C C . LEU A 1 216 ? 14.041 -0.100 -26.118 1.00 94.81 216 LEU A C 1
ATOM 1684 O O . LEU A 1 216 ? 14.452 -0.623 -25.079 1.00 94.81 216 LEU A O 1
ATOM 1688 N N . GLU A 1 217 ? 14.399 1.128 -26.483 1.00 94.31 217 GLU A N 1
ATOM 1689 C CA . GLU A 1 217 ? 15.197 2.024 -25.645 1.00 94.31 217 GLU A CA 1
ATOM 1690 C C . GLU A 1 217 ? 14.456 2.403 -24.360 1.00 94.31 217 GLU A C 1
ATOM 1692 O O . GLU A 1 217 ? 15.065 2.378 -23.291 1.00 94.31 217 GLU A O 1
ATOM 1697 N N . ASP A 1 218 ? 13.148 2.655 -24.431 1.00 93.62 218 ASP A N 1
ATOM 1698 C CA . ASP A 1 218 ? 12.289 2.926 -23.276 1.00 93.62 218 ASP A CA 1
ATOM 1699 C C . ASP A 1 218 ? 12.284 1.750 -22.295 1.00 93.62 218 ASP A C 1
ATOM 1701 O O . ASP A 1 218 ? 12.484 1.943 -21.093 1.00 93.62 218 ASP A O 1
ATOM 1705 N N . ILE A 1 219 ? 12.158 0.516 -22.796 1.00 94.56 219 ILE A N 1
ATOM 1706 C CA . ILE A 1 219 ? 12.248 -0.691 -21.962 1.00 94.56 219 ILE A CA 1
ATOM 1707 C C . ILE A 1 219 ? 13.637 -0.819 -21.330 1.00 94.56 219 ILE A C 1
ATOM 1709 O O . ILE A 1 219 ? 13.750 -1.006 -20.117 1.00 94.56 219 ILE A O 1
ATOM 1713 N N . LYS A 1 220 ? 14.710 -0.711 -22.124 1.00 94.38 220 LYS A N 1
ATOM 1714 C CA . LYS A 1 220 ? 16.092 -0.829 -21.623 1.00 94.38 220 LYS A CA 1
ATOM 1715 C C . LYS A 1 220 ? 16.395 0.225 -20.562 1.00 94.38 220 LYS A C 1
ATOM 1717 O O . LYS A 1 220 ? 17.017 -0.083 -19.544 1.00 94.38 220 LYS A O 1
ATOM 1722 N N . ARG A 1 221 ? 15.919 1.451 -20.776 1.00 94.38 221 ARG A N 1
ATOM 1723 C CA . ARG A 1 221 ? 16.010 2.549 -19.818 1.00 94.38 221 ARG A CA 1
ATOM 1724 C C . ARG A 1 221 ? 15.241 2.234 -18.543 1.00 94.38 221 ARG A C 1
ATOM 1726 O O . ARG A 1 221 ? 15.830 2.339 -17.474 1.00 94.38 221 ARG A O 1
ATOM 1733 N N . LYS A 1 222 ? 13.997 1.757 -18.636 1.00 94.44 222 LYS A N 1
ATOM 1734 C CA . LYS A 1 222 ? 13.215 1.347 -17.463 1.00 94.44 222 LYS A CA 1
ATOM 1735 C C . LYS A 1 222 ? 13.921 0.269 -16.652 1.00 94.44 222 LYS A C 1
ATOM 1737 O O . LYS A 1 222 ? 13.973 0.382 -15.431 1.00 94.44 222 LYS A O 1
ATOM 1742 N N . ILE A 1 223 ? 14.495 -0.746 -17.300 1.00 96.19 223 ILE A N 1
ATOM 1743 C CA . ILE A 1 223 ? 15.277 -1.793 -16.623 1.00 96.19 223 ILE A CA 1
ATOM 1744 C C . ILE A 1 223 ? 16.450 -1.164 -15.862 1.00 96.19 223 ILE A C 1
ATOM 1746 O O . ILE A 1 223 ? 16.588 -1.400 -14.664 1.00 96.19 223 ILE A O 1
ATOM 1750 N N . LYS A 1 224 ? 17.249 -0.323 -16.531 1.00 95.50 224 LYS A N 1
ATOM 1751 C CA . LYS A 1 224 ? 18.404 0.354 -15.923 1.00 95.50 224 LYS A CA 1
ATOM 1752 C C . LYS A 1 224 ? 18.004 1.221 -14.725 1.00 95.50 224 LYS A C 1
ATOM 1754 O O . LYS A 1 224 ? 18.591 1.079 -13.660 1.00 95.50 224 LYS A O 1
ATOM 1759 N N . GLU A 1 225 ? 17.003 2.084 -14.892 1.00 94.44 225 GLU A N 1
ATOM 1760 C CA . GLU A 1 225 ? 16.511 2.978 -13.836 1.00 94.44 225 GLU A CA 1
ATOM 1761 C C . GLU A 1 225 ? 15.976 2.176 -12.634 1.00 94.44 225 GLU A C 1
ATOM 1763 O O . GLU A 1 225 ? 16.262 2.509 -11.489 1.00 94.44 225 GLU A O 1
ATOM 1768 N N . THR A 1 226 ? 15.262 1.070 -12.880 1.00 95.81 226 THR A N 1
ATOM 1769 C CA . THR A 1 226 ? 14.756 0.190 -11.808 1.00 95.81 226 THR A CA 1
ATOM 1770 C C . THR A 1 226 ? 15.895 -0.441 -11.009 1.00 95.81 226 THR A C 1
ATOM 1772 O O . THR A 1 226 ? 15.853 -0.447 -9.781 1.00 95.81 226 THR A O 1
ATOM 1775 N N . LEU A 1 227 ? 16.915 -0.962 -11.698 1.00 96.31 227 LEU A N 1
ATOM 1776 C CA . LEU A 1 227 ? 18.084 -1.568 -11.057 1.00 96.31 227 LEU A CA 1
ATOM 1777 C C . LEU A 1 227 ? 18.848 -0.550 -10.208 1.00 96.31 227 LEU A C 1
ATOM 1779 O O . LEU A 1 227 ? 19.259 -0.874 -9.100 1.00 96.31 227 LEU A O 1
ATOM 1783 N N . GLU A 1 228 ? 18.990 0.684 -10.692 1.00 95.06 228 GLU A N 1
ATOM 1784 C CA . GLU A 1 228 ? 19.644 1.763 -9.949 1.00 95.06 228 GLU A CA 1
ATOM 1785 C C . GLU A 1 228 ? 18.898 2.110 -8.650 1.00 95.06 228 GLU A C 1
ATOM 1787 O O . GLU A 1 228 ? 19.527 2.300 -7.607 1.00 95.06 228 GLU A O 1
ATOM 1792 N N . ILE A 1 229 ? 17.561 2.145 -8.683 1.00 95.19 229 ILE A N 1
ATOM 1793 C CA . ILE A 1 229 ? 16.729 2.394 -7.495 1.00 95.19 229 ILE A CA 1
ATOM 1794 C C . ILE A 1 229 ? 16.872 1.254 -6.479 1.00 95.19 229 ILE A C 1
ATOM 1796 O O . ILE A 1 229 ? 17.082 1.512 -5.293 1.00 95.19 229 ILE A O 1
ATOM 1800 N N . ILE A 1 230 ? 16.800 0.000 -6.935 1.00 96.44 230 ILE A N 1
ATOM 1801 C CA . ILE A 1 230 ? 16.958 -1.179 -6.070 1.00 96.44 230 ILE A CA 1
ATOM 1802 C C . ILE A 1 230 ? 18.351 -1.197 -5.437 1.00 96.44 230 ILE A C 1
ATOM 1804 O O . ILE A 1 230 ? 18.478 -1.410 -4.235 1.00 96.44 230 ILE A O 1
ATOM 1808 N N . GLU A 1 231 ? 19.397 -0.927 -6.216 1.00 96.62 231 GLU A N 1
ATOM 1809 C CA . GLU A 1 231 ? 20.767 -0.865 -5.706 1.00 96.62 231 GLU A CA 1
ATOM 1810 C C . GLU A 1 231 ? 20.935 0.260 -4.676 1.00 96.62 231 GLU A C 1
ATOM 1812 O O . GLU A 1 231 ? 21.552 0.077 -3.627 1.00 96.62 231 GLU A O 1
ATOM 1817 N N . THR A 1 232 ? 20.316 1.417 -4.921 1.00 95.56 232 THR A N 1
ATOM 1818 C CA . THR A 1 232 ? 20.289 2.519 -3.950 1.00 95.56 232 THR A CA 1
ATOM 1819 C C . THR A 1 232 ? 19.626 2.081 -2.642 1.00 95.56 232 THR A C 1
ATOM 1821 O O . THR A 1 232 ? 20.186 2.315 -1.571 1.00 95.56 232 THR A O 1
ATOM 1824 N N . SER A 1 233 ? 18.487 1.383 -2.716 1.00 96.25 233 SER A N 1
ATOM 1825 C CA . SER A 1 233 ? 17.805 0.833 -1.539 1.00 96.25 233 SER A CA 1
ATOM 1826 C C . SER A 1 233 ? 18.663 -0.183 -0.778 1.00 96.25 233 SER A C 1
ATOM 1828 O O . SER A 1 233 ? 18.810 -0.063 0.442 1.00 96.25 233 SER A O 1
ATOM 1830 N N . LYS A 1 234 ? 19.290 -1.147 -1.466 1.00 95.94 234 LYS A N 1
ATOM 1831 C CA . LYS A 1 234 ? 20.158 -2.179 -0.858 1.00 95.94 234 LYS A CA 1
ATOM 1832 C C . LYS A 1 234 ? 21.329 -1.597 -0.071 1.00 95.94 234 LYS A C 1
ATOM 1834 O O . LYS A 1 234 ? 21.785 -2.186 0.920 1.00 95.94 234 LYS A O 1
ATOM 1839 N N . ASN A 1 235 ? 21.807 -0.434 -0.500 1.00 95.69 235 ASN A N 1
ATOM 1840 C CA . ASN A 1 235 ? 22.910 0.276 0.132 1.00 95.69 235 ASN A CA 1
ATOM 1841 C C . ASN A 1 235 ? 22.505 1.087 1.369 1.00 95.69 235 ASN A C 1
ATOM 1843 O O . ASN A 1 235 ? 23.397 1.530 2.086 1.00 95.69 235 ASN A O 1
ATOM 1847 N N . ILE A 1 236 ? 21.209 1.247 1.658 1.00 95.06 236 ILE A N 1
ATOM 1848 C CA . ILE A 1 236 ? 20.722 1.832 2.916 1.00 95.06 236 ILE A CA 1
ATOM 1849 C C . ILE A 1 236 ? 20.748 0.750 3.999 1.00 95.06 236 ILE A C 1
ATOM 1851 O O . ILE A 1 236 ? 19.984 -0.222 3.945 1.00 95.06 236 ILE A O 1
ATOM 1855 N N . LYS A 1 237 ? 21.639 0.904 4.979 1.00 92.81 237 LYS A N 1
ATOM 1856 C CA . LYS A 1 237 ? 21.787 -0.002 6.127 1.00 92.81 237 LYS A CA 1
ATOM 1857 C C . LYS A 1 237 ? 21.059 0.554 7.350 1.00 92.81 237 LYS A C 1
ATOM 1859 O O . LYS A 1 237 ? 20.943 1.761 7.515 1.00 92.81 237 LYS A O 1
ATOM 1864 N N . SER A 1 238 ? 20.617 -0.325 8.254 1.00 90.81 238 SER A N 1
ATOM 1865 C CA . SER A 1 238 ? 19.844 0.069 9.447 1.00 90.81 238 SER A CA 1
ATOM 1866 C C . SER A 1 238 ? 20.562 1.113 10.303 1.00 90.81 238 SER A C 1
ATOM 1868 O O . SER A 1 238 ? 19.929 2.034 10.799 1.00 90.81 238 SER A O 1
ATOM 1870 N N . HIS A 1 239 ? 21.889 1.007 10.432 1.00 90.06 239 HIS A N 1
ATOM 1871 C CA . HIS A 1 239 ? 22.682 1.918 11.258 1.00 90.06 239 HIS A CA 1
ATOM 1872 C C . HIS A 1 239 ? 22.820 3.339 10.689 1.00 90.06 239 HIS A C 1
ATOM 1874 O O . HIS A 1 239 ? 23.324 4.219 11.382 1.00 90.06 239 HIS A O 1
ATOM 1880 N N . GLU A 1 240 ? 22.410 3.555 9.438 1.00 90.38 240 GLU A N 1
ATOM 1881 C CA . GLU A 1 240 ? 22.415 4.864 8.782 1.00 90.38 240 GLU A CA 1
ATOM 1882 C C . GLU A 1 240 ? 21.090 5.610 8.981 1.00 90.38 240 GLU A C 1
ATOM 1884 O O . GLU A 1 240 ? 21.015 6.805 8.705 1.00 90.38 240 GLU A O 1
ATOM 1889 N N . LEU A 1 241 ? 20.048 4.921 9.460 1.00 94.81 241 LEU A N 1
ATOM 1890 C CA . LEU A 1 241 ? 18.753 5.530 9.738 1.00 94.81 241 LEU A CA 1
ATOM 1891 C C . LEU A 1 241 ? 18.804 6.333 11.048 1.00 94.81 241 LEU A C 1
ATOM 1893 O O . LEU A 1 241 ? 19.503 5.939 11.990 1.00 94.81 241 LEU A O 1
ATOM 1897 N N . PRO A 1 242 ? 18.042 7.436 11.157 1.00 94.56 242 PRO A N 1
ATOM 1898 C CA . PRO A 1 242 ? 17.878 8.157 12.410 1.00 94.56 242 PRO A CA 1
ATOM 1899 C C . PRO A 1 242 ? 17.411 7.237 13.537 1.00 94.56 242 PRO A C 1
ATOM 1901 O O . PRO A 1 242 ? 16.691 6.260 13.323 1.00 94.56 242 PRO A O 1
ATOM 1904 N N . LYS A 1 243 ? 17.817 7.565 14.764 1.00 92.94 243 LYS A N 1
ATOM 1905 C CA . LYS A 1 243 ? 17.322 6.876 15.953 1.00 92.94 243 LYS A CA 1
ATOM 1906 C C . LYS A 1 243 ? 16.119 7.600 16.537 1.00 92.94 243 LYS A C 1
ATOM 1908 O O . LYS A 1 243 ? 16.117 8.825 16.625 1.00 92.94 243 LYS A O 1
ATOM 1913 N N . ASN A 1 244 ? 15.142 6.835 17.006 1.00 89.50 244 ASN A N 1
ATOM 1914 C CA . ASN A 1 244 ? 14.004 7.372 17.739 1.00 89.50 244 ASN A CA 1
ATOM 1915 C C . ASN A 1 244 ? 14.360 7.715 19.200 1.00 89.50 244 ASN A C 1
ATOM 1917 O O . ASN A 1 244 ? 15.471 7.471 19.680 1.00 89.50 244 ASN A O 1
ATOM 1921 N N . SER A 1 245 ? 13.378 8.227 19.947 1.00 88.44 245 SER A N 1
ATOM 1922 C CA . SER A 1 245 ? 13.510 8.568 21.374 1.00 88.44 245 SER A CA 1
ATOM 1923 C C . SER A 1 245 ? 13.899 7.387 22.275 1.00 88.44 245 SER A C 1
ATOM 1925 O O . SER A 1 245 ? 14.422 7.593 23.366 1.00 88.44 245 SER A O 1
ATOM 1927 N N . SER A 1 246 ? 13.679 6.152 21.817 1.00 88.44 246 SER A N 1
ATOM 1928 C CA . SER A 1 246 ? 14.062 4.912 22.503 1.00 88.44 246 SER A CA 1
ATOM 1929 C C . SER A 1 246 ? 15.424 4.368 22.047 1.00 88.44 246 SER A C 1
ATOM 1931 O O . SER A 1 246 ? 15.740 3.211 22.323 1.00 88.44 246 SER A O 1
ATOM 1933 N N . ASN A 1 247 ? 16.231 5.176 21.346 1.00 89.81 247 ASN A N 1
ATOM 1934 C CA . ASN A 1 247 ? 17.563 4.823 20.839 1.00 89.81 247 ASN A CA 1
ATOM 1935 C C . ASN A 1 247 ? 17.568 3.617 19.871 1.00 89.81 247 ASN A C 1
ATOM 1937 O O . ASN A 1 247 ? 18.587 2.933 19.739 1.00 89.81 247 ASN A O 1
ATOM 1941 N N . LYS A 1 248 ? 16.446 3.368 19.183 1.00 91.81 248 LYS A N 1
ATOM 1942 C CA . LYS A 1 248 ? 16.318 2.359 18.121 1.00 91.81 248 LYS A CA 1
ATOM 1943 C C . LYS A 1 248 ? 16.413 3.014 16.746 1.00 91.81 248 LYS A C 1
ATOM 1945 O O . LYS A 1 248 ? 15.875 4.103 16.576 1.00 91.81 248 LYS A O 1
ATOM 1950 N N . PHE A 1 249 ? 17.054 2.355 15.784 1.00 93.56 249 PHE A N 1
ATOM 1951 C CA . PHE A 1 249 ? 17.065 2.770 14.379 1.00 93.56 249 PHE A CA 1
ATOM 1952 C C . PHE A 1 249 ? 15.651 2.723 13.798 1.00 93.56 249 PHE A C 1
ATOM 1954 O O . PHE A 1 249 ? 14.924 1.749 14.000 1.00 93.56 249 PHE A O 1
ATOM 1961 N N . ASP A 1 250 ? 15.250 3.785 13.113 1.00 93.25 250 ASP A N 1
ATOM 1962 C CA . ASP A 1 250 ? 13.851 4.021 12.791 1.00 93.25 250 ASP A CA 1
ATOM 1963 C C . ASP A 1 250 ? 13.590 3.964 11.279 1.00 93.25 250 ASP A C 1
ATOM 1965 O O . ASP A 1 250 ? 13.991 4.847 10.518 1.00 93.25 250 ASP A O 1
ATOM 1969 N N . TYR A 1 251 ? 12.914 2.899 10.840 1.00 92.81 251 TYR A N 1
ATOM 1970 C CA . TYR A 1 251 ? 12.570 2.680 9.438 1.00 92.81 251 TYR A CA 1
ATOM 1971 C C . TYR A 1 251 ? 11.463 3.596 8.916 1.00 92.81 251 TYR A C 1
ATOM 1973 O O . TYR A 1 251 ? 11.347 3.696 7.697 1.00 92.81 251 TYR A O 1
ATOM 1981 N N . HIS A 1 252 ? 10.752 4.360 9.755 1.00 90.38 252 HIS A N 1
ATOM 1982 C CA . HIS A 1 252 ? 9.845 5.404 9.251 1.00 90.38 252 HIS A CA 1
ATOM 1983 C C . HIS A 1 252 ? 10.594 6.452 8.399 1.00 90.38 252 HIS A C 1
ATOM 1985 O O . HIS A 1 252 ? 10.019 7.078 7.514 1.00 90.38 252 HIS A O 1
ATOM 1991 N N . TYR A 1 253 ? 11.911 6.598 8.593 1.00 92.94 253 TYR A N 1
ATOM 1992 C CA . TYR A 1 253 ? 12.770 7.465 7.778 1.00 92.94 253 TYR A CA 1
ATOM 1993 C C . TYR A 1 253 ? 13.293 6.809 6.493 1.00 92.94 253 TYR A C 1
ATOM 1995 O O . TYR A 1 253 ? 14.046 7.442 5.752 1.00 92.94 253 TYR A O 1
ATOM 2003 N N . TYR A 1 254 ? 12.943 5.553 6.204 1.00 94.94 254 TYR A N 1
ATOM 2004 C CA . TYR A 1 254 ? 13.471 4.831 5.045 1.00 94.94 254 TYR A CA 1
ATOM 2005 C C . TYR A 1 254 ? 13.144 5.532 3.723 1.00 94.94 254 TYR A C 1
ATOM 2007 O O . TYR A 1 254 ? 14.043 5.713 2.901 1.00 94.94 254 TYR A O 1
ATOM 2015 N N . PHE A 1 255 ? 11.894 5.961 3.522 1.00 93.06 255 PHE A N 1
ATOM 2016 C CA . PHE A 1 255 ? 11.479 6.611 2.276 1.00 93.06 255 PHE A CA 1
ATOM 2017 C C . PHE A 1 255 ? 12.160 7.962 2.068 1.00 93.06 255 PHE A C 1
ATOM 2019 O O . PHE A 1 255 ? 12.661 8.218 0.974 1.00 93.06 255 PHE A O 1
ATOM 2026 N N . GLU A 1 256 ? 12.277 8.782 3.115 1.00 92.81 256 GLU A N 1
ATOM 2027 C CA . GLU A 1 256 ? 13.026 10.042 3.036 1.00 92.81 256 GLU A CA 1
ATOM 2028 C C . GLU A 1 256 ? 14.524 9.793 2.796 1.00 92.81 256 GLU A C 1
ATOM 2030 O O . GLU A 1 256 ? 15.120 10.425 1.929 1.00 92.81 256 GLU A O 1
ATOM 2035 N N . THR A 1 257 ? 15.122 8.790 3.447 1.00 94.56 257 THR A N 1
ATOM 2036 C CA . THR A 1 257 ? 16.524 8.405 3.193 1.00 94.56 257 THR A CA 1
ATOM 2037 C C . THR A 1 257 ? 16.728 7.955 1.742 1.00 94.56 257 THR A C 1
ATOM 2039 O O . THR A 1 257 ? 17.702 8.333 1.089 1.00 94.56 257 THR A O 1
ATOM 2042 N N . LEU A 1 258 ? 15.811 7.145 1.203 1.00 94.06 258 LEU A N 1
ATOM 2043 C CA . LEU A 1 258 ? 15.864 6.680 -0.183 1.00 94.06 258 LEU A CA 1
ATOM 2044 C C . LEU A 1 258 ? 15.729 7.845 -1.165 1.00 94.06 258 LEU A C 1
ATOM 2046 O O . LEU A 1 258 ? 16.498 7.932 -2.123 1.00 94.06 258 LEU A O 1
ATOM 2050 N N . LYS A 1 259 ? 14.807 8.768 -0.894 1.00 92.12 259 LYS A N 1
ATOM 2051 C CA . LYS A 1 259 ? 14.615 9.998 -1.662 1.00 92.12 259 LYS A CA 1
ATOM 2052 C C . LYS A 1 259 ? 15.870 10.864 -1.676 1.00 92.12 259 LYS A C 1
ATOM 2054 O O . LYS A 1 259 ? 16.283 11.312 -2.742 1.00 92.12 259 LYS A O 1
ATOM 2059 N N . GLU A 1 260 ? 16.512 11.056 -0.525 1.00 91.75 260 GLU A N 1
ATOM 2060 C CA . GLU A 1 260 ? 17.770 11.800 -0.413 1.00 91.75 260 GLU A CA 1
ATOM 2061 C C . GLU A 1 260 ? 18.899 11.143 -1.217 1.00 91.75 260 GLU A C 1
ATOM 2063 O O . GLU A 1 260 ? 19.622 11.834 -1.937 1.00 91.75 260 GLU A O 1
ATOM 2068 N N . ARG A 1 261 ? 19.027 9.808 -1.164 1.00 91.81 261 ARG A N 1
ATOM 2069 C CA . ARG A 1 261 ? 20.056 9.075 -1.926 1.00 91.81 261 ARG A CA 1
ATOM 2070 C C . ARG A 1 261 ? 19.808 9.053 -3.430 1.00 91.81 261 ARG A C 1
ATOM 2072 O O . ARG A 1 261 ? 20.761 9.080 -4.210 1.00 91.81 261 ARG A O 1
ATOM 2079 N N . ILE A 1 262 ? 18.546 9.007 -3.846 1.00 89.38 262 ILE A N 1
ATOM 2080 C CA . ILE A 1 262 ? 18.153 9.198 -5.245 1.00 89.38 262 ILE A CA 1
ATOM 2081 C C . ILE A 1 262 ? 18.469 10.636 -5.687 1.00 89.38 262 ILE A C 1
ATOM 2083 O O . ILE A 1 262 ? 18.963 10.856 -6.798 1.00 89.38 262 ILE A O 1
ATOM 2087 N N . GLY A 1 263 ? 18.221 11.611 -4.812 1.00 82.94 263 GLY A N 1
ATOM 2088 C CA . GLY A 1 263 ? 18.459 13.028 -5.049 1.00 82.94 263 GLY A CA 1
ATOM 2089 C C . GLY A 1 263 ? 17.595 13.587 -6.181 1.00 82.94 263 GLY A C 1
ATOM 2090 O O . GLY A 1 263 ? 16.433 13.229 -6.354 1.00 82.94 263 GLY A O 1
ATOM 2091 N N . ASN A 1 264 ? 18.181 14.466 -6.996 1.00 75.81 264 ASN A N 1
ATOM 2092 C CA . ASN A 1 264 ? 17.501 15.105 -8.132 1.00 75.81 264 ASN A CA 1
ATOM 2093 C C . ASN A 1 264 ? 17.570 14.281 -9.430 1.00 75.81 264 ASN A C 1
ATOM 2095 O O . ASN A 1 264 ? 17.377 14.827 -10.520 1.00 75.81 264 ASN A O 1
ATOM 2099 N N . LYS A 1 265 ? 17.899 12.986 -9.350 1.00 79.31 265 LYS A N 1
ATOM 2100 C CA . LYS A 1 265 ? 17.948 12.128 -10.536 1.00 79.31 265 LYS A CA 1
ATOM 2101 C C . LYS A 1 265 ? 16.558 12.035 -11.160 1.00 79.31 265 LYS A C 1
ATOM 2103 O O . LYS A 1 265 ? 15.575 11.718 -10.494 1.00 79.31 265 LYS A O 1
ATOM 2108 N N . HIS A 1 266 ? 16.487 12.307 -12.458 1.00 72.94 266 HIS A N 1
ATOM 2109 C CA . HIS A 1 266 ? 15.249 12.183 -13.210 1.00 72.94 266 HIS A CA 1
ATOM 2110 C C . HIS A 1 266 ? 15.120 10.770 -13.780 1.00 72.94 266 HIS A C 1
ATOM 2112 O O . HIS A 1 266 ? 15.889 10.379 -14.659 1.00 72.94 266 HIS A O 1
ATOM 2118 N N . PHE A 1 267 ? 14.132 10.022 -13.293 1.00 80.44 267 PHE A N 1
ATOM 2119 C CA . PHE A 1 267 ? 13.786 8.711 -13.831 1.00 80.44 267 PHE A CA 1
ATOM 2120 C C . PHE A 1 267 ? 12.667 8.855 -14.861 1.00 80.44 267 PHE A C 1
ATOM 2122 O O . PHE A 1 267 ? 11.503 9.054 -14.512 1.00 80.44 267 PHE A O 1
ATOM 2129 N N . ASN A 1 268 ? 13.008 8.733 -16.143 1.00 76.56 268 ASN A N 1
ATOM 2130 C CA . ASN A 1 268 ? 12.062 8.973 -17.237 1.00 76.56 268 ASN A CA 1
ATOM 2131 C C . ASN A 1 268 ? 10.908 7.960 -17.227 1.00 76.56 268 ASN A C 1
ATOM 2133 O O . ASN A 1 268 ? 9.788 8.273 -17.626 1.00 76.56 268 ASN A O 1
ATOM 2137 N N . SER A 1 269 ? 11.176 6.739 -16.759 1.00 81.88 269 SER A N 1
ATOM 2138 C CA . SER A 1 269 ? 10.200 5.643 -16.725 1.00 81.88 269 SER A CA 1
ATOM 2139 C C . SER A 1 269 ? 9.251 5.726 -15.526 1.00 81.88 269 SER A C 1
ATOM 2141 O O . SER A 1 269 ? 8.244 5.011 -15.472 1.00 81.88 269 SER A O 1
ATOM 2143 N N . TYR A 1 270 ? 9.562 6.598 -14.564 1.00 81.19 270 TYR A N 1
ATOM 2144 C CA . TYR A 1 270 ? 8.849 6.758 -13.307 1.00 81.19 270 TYR A CA 1
ATOM 2145 C C . TYR A 1 270 ? 8.444 8.222 -13.108 1.00 81.19 270 TYR A C 1
ATOM 2147 O O . TYR A 1 270 ? 9.074 8.982 -12.377 1.00 81.19 270 TYR A O 1
ATOM 2155 N N . SER A 1 271 ? 7.340 8.614 -13.751 1.00 67.50 271 SER A N 1
ATOM 2156 C CA . SER A 1 271 ? 6.648 9.874 -13.456 1.00 67.50 271 SER A CA 1
ATOM 2157 C C . SER A 1 271 ? 6.368 9.998 -11.954 1.00 67.50 271 SER A C 1
ATOM 2159 O O . SER A 1 271 ? 5.918 9.021 -11.355 1.00 67.50 271 SER A O 1
ATOM 2161 N N . TYR A 1 272 ? 6.558 11.192 -11.386 1.00 64.94 272 TYR A N 1
ATOM 2162 C CA . TYR A 1 272 ? 6.414 11.463 -9.948 1.00 64.94 272 TYR A CA 1
ATOM 2163 C C . TYR A 1 272 ? 7.424 10.729 -9.051 1.00 64.94 272 TYR A C 1
ATOM 2165 O O . TYR A 1 272 ? 7.119 10.448 -7.902 1.00 64.94 272 TYR A O 1
ATOM 2173 N N . SER A 1 273 ? 8.651 10.489 -9.526 1.00 61.50 273 SER A N 1
ATOM 2174 C CA . SER A 1 273 ? 9.734 9.875 -8.735 1.00 61.50 273 SER A CA 1
ATOM 2175 C C . SER A 1 273 ? 10.092 10.597 -7.425 1.00 61.50 273 SER A C 1
ATOM 2177 O O . SER A 1 273 ? 10.849 10.055 -6.630 1.00 61.50 273 SER A O 1
ATOM 2179 N N . HIS A 1 274 ? 9.581 11.811 -7.200 1.00 67.88 274 HIS A N 1
ATOM 2180 C CA . HIS A 1 274 ? 9.727 12.539 -5.936 1.00 67.88 274 HIS A CA 1
ATOM 2181 C C . HIS A 1 274 ? 8.816 12.010 -4.815 1.00 67.88 274 HIS A C 1
ATOM 2183 O O . HIS A 1 274 ? 9.098 12.278 -3.649 1.00 67.88 274 HIS A O 1
ATOM 2189 N N . ASP A 1 275 ? 7.755 11.276 -5.165 1.00 83.88 275 ASP A N 1
ATOM 2190 C CA . ASP A 1 275 ? 6.944 10.487 -4.236 1.00 83.88 275 ASP A CA 1
ATOM 2191 C C . ASP A 1 275 ? 7.555 9.081 -4.177 1.00 83.88 275 ASP A C 1
ATOM 2193 O O . ASP A 1 275 ? 7.384 8.249 -5.077 1.00 83.88 275 ASP A O 1
ATOM 2197 N N . THR A 1 276 ? 8.404 8.878 -3.172 1.00 88.56 276 THR A N 1
ATOM 2198 C CA . THR A 1 276 ? 9.274 7.697 -3.110 1.00 88.56 276 THR A CA 1
ATOM 2199 C C . THR A 1 276 ? 8.473 6.470 -2.685 1.00 88.56 276 THR A C 1
ATOM 2201 O O . THR A 1 276 ? 8.748 5.360 -3.132 1.00 88.56 276 THR A O 1
ATOM 2204 N N . GLU A 1 277 ? 7.418 6.673 -1.909 1.00 89.75 277 GLU A N 1
ATOM 2205 C CA . GLU A 1 277 ? 6.447 5.670 -1.509 1.00 89.75 277 GLU A CA 1
ATOM 2206 C C . GLU A 1 277 ? 5.739 5.086 -2.735 1.00 89.75 277 GLU A C 1
ATOM 2208 O O . GLU A 1 277 ? 5.810 3.879 -2.980 1.00 89.75 277 GLU A O 1
ATOM 2213 N N . LEU A 1 278 ? 5.133 5.938 -3.573 1.00 87.25 278 LEU A N 1
ATOM 2214 C CA . LEU A 1 278 ? 4.465 5.498 -4.801 1.00 87.25 278 LEU A CA 1
ATOM 2215 C C . LEU A 1 278 ? 5.434 4.840 -5.787 1.00 87.25 278 LEU A C 1
ATOM 2217 O O . LEU A 1 278 ? 5.070 3.861 -6.450 1.00 87.25 278 LEU A O 1
ATOM 2221 N N . LEU A 1 279 ? 6.660 5.361 -5.888 1.00 91.00 279 LEU A N 1
ATOM 2222 C CA . LEU A 1 279 ? 7.720 4.762 -6.694 1.00 91.00 279 LEU A CA 1
ATOM 2223 C C . LEU A 1 279 ? 7.988 3.318 -6.253 1.00 91.00 279 LEU A C 1
ATOM 2225 O O . LEU A 1 279 ? 7.952 2.404 -7.082 1.00 91.00 279 LEU A O 1
ATOM 2229 N N . VAL A 1 280 ? 8.208 3.106 -4.954 1.00 93.88 280 VAL A N 1
ATOM 2230 C CA . VAL A 1 280 ? 8.471 1.783 -4.383 1.00 93.88 280 VAL A CA 1
ATOM 2231 C C . VAL A 1 280 ? 7.270 0.856 -4.565 1.00 93.88 280 VAL A C 1
ATOM 2233 O O . VAL A 1 280 ? 7.447 -0.256 -5.064 1.00 93.88 280 VAL A O 1
ATOM 2236 N N . TYR A 1 281 ? 6.043 1.309 -4.280 1.00 92.31 281 TYR A N 1
ATOM 2237 C CA . TYR A 1 281 ? 4.833 0.503 -4.497 1.00 92.31 281 TYR A CA 1
ATOM 2238 C C . TYR A 1 281 ? 4.708 0.050 -5.950 1.00 92.31 281 TYR A C 1
ATOM 2240 O O . TYR A 1 281 ? 4.404 -1.111 -6.224 1.00 92.31 281 TYR A O 1
ATOM 2248 N N . ARG A 1 282 ? 4.981 0.942 -6.909 1.00 91.25 282 ARG A N 1
ATOM 2249 C CA . ARG A 1 282 ? 4.915 0.625 -8.339 1.00 91.25 282 ARG A CA 1
ATOM 2250 C C . ARG A 1 282 ? 5.964 -0.406 -8.745 1.00 91.25 282 ARG A C 1
ATOM 2252 O O . ARG A 1 282 ? 5.649 -1.307 -9.519 1.00 91.25 282 ARG A O 1
ATOM 2259 N N . ILE A 1 283 ? 7.193 -0.292 -8.245 1.00 95.19 283 ILE A N 1
ATOM 2260 C CA . ILE A 1 283 ? 8.264 -1.254 -8.540 1.00 95.19 283 ILE A CA 1
ATOM 2261 C C . ILE A 1 283 ? 7.918 -2.625 -7.946 1.00 95.19 283 ILE A C 1
ATOM 2263 O O . ILE A 1 283 ? 7.918 -3.619 -8.676 1.00 95.19 283 ILE A O 1
ATOM 2267 N N . ILE A 1 284 ? 7.545 -2.675 -6.663 1.00 95.44 284 ILE A N 1
ATOM 2268 C CA . ILE A 1 284 ? 7.191 -3.918 -5.965 1.00 95.44 284 ILE A CA 1
ATOM 2269 C C . ILE A 1 284 ? 5.992 -4.596 -6.630 1.00 95.44 284 ILE A C 1
ATOM 2271 O O . ILE A 1 284 ? 6.077 -5.765 -6.995 1.00 95.44 284 ILE A O 1
ATOM 2275 N N . SER A 1 285 ? 4.904 -3.865 -6.872 1.00 93.94 285 SER A N 1
ATOM 2276 C CA . SER A 1 285 ? 3.699 -4.421 -7.503 1.00 93.94 285 SER A CA 1
ATOM 2277 C C . SER A 1 285 ? 3.916 -4.892 -8.948 1.00 93.94 285 SER A C 1
ATOM 2279 O O . SER A 1 285 ? 3.202 -5.785 -9.407 1.00 93.94 285 SER A O 1
ATOM 2281 N N . THR A 1 286 ? 4.908 -4.333 -9.658 1.00 94.25 286 THR A N 1
ATOM 2282 C CA . THR A 1 286 ? 5.262 -4.743 -11.028 1.00 94.25 286 THR A CA 1
ATOM 2283 C C . THR A 1 286 ? 6.125 -6.004 -11.042 1.00 94.25 286 THR A C 1
ATOM 2285 O O . THR A 1 286 ? 5.833 -6.928 -11.799 1.00 94.25 286 THR A O 1
ATOM 2288 N N . TYR A 1 287 ? 7.195 -6.045 -10.239 1.00 96.62 287 TYR A N 1
ATOM 2289 C CA . TYR A 1 287 ? 8.228 -7.084 -10.357 1.00 96.62 287 TYR A CA 1
ATOM 2290 C C . TYR A 1 287 ? 8.185 -8.139 -9.245 1.00 96.62 287 TYR A C 1
ATOM 2292 O O . TYR A 1 287 ? 8.674 -9.242 -9.456 1.00 96.62 287 TYR A O 1
ATOM 2300 N N . SER A 1 288 ? 7.561 -7.851 -8.101 1.00 94.06 288 SER A N 1
ATOM 2301 C CA . SER A 1 288 ? 7.401 -8.754 -6.948 1.00 94.06 288 SER A CA 1
ATOM 2302 C C . SER A 1 288 ? 5.918 -9.030 -6.666 1.00 94.06 288 SER A C 1
ATOM 2304 O O . SER A 1 288 ? 5.416 -8.881 -5.551 1.00 94.06 288 SER A O 1
ATOM 2306 N N . LYS A 1 289 ? 5.182 -9.401 -7.722 1.00 92.44 289 LYS A N 1
ATOM 2307 C CA . LYS A 1 289 ? 3.714 -9.471 -7.717 1.00 92.44 289 LYS A CA 1
ATOM 2308 C C . LYS A 1 289 ? 3.147 -10.358 -6.603 1.00 92.44 289 LYS A C 1
ATOM 2310 O O . LYS A 1 289 ? 2.220 -9.945 -5.919 1.00 92.44 289 LYS A O 1
ATOM 2315 N N . SER A 1 290 ? 3.710 -11.551 -6.411 1.00 91.19 290 SER A N 1
ATOM 2316 C CA . SER A 1 290 ? 3.234 -12.516 -5.411 1.00 91.19 290 SER A CA 1
ATOM 2317 C C . SER A 1 290 ? 3.338 -11.973 -3.988 1.00 91.19 290 SER A C 1
ATOM 2319 O O . SER A 1 290 ? 2.375 -12.050 -3.232 1.00 91.19 290 SER A O 1
ATOM 2321 N N . ARG A 1 291 ? 4.476 -11.365 -3.639 1.00 89.81 291 ARG A N 1
ATOM 2322 C CA . ARG A 1 291 ? 4.674 -10.747 -2.323 1.00 89.81 291 ARG A CA 1
ATOM 2323 C C . ARG A 1 291 ? 3.821 -9.507 -2.129 1.00 89.81 291 ARG A C 1
ATOM 2325 O O . ARG A 1 291 ? 3.281 -9.306 -1.048 1.00 89.81 291 ARG A O 1
ATOM 2332 N N . TRP A 1 292 ? 3.668 -8.693 -3.172 1.00 93.31 292 TRP A N 1
ATOM 2333 C CA . TRP A 1 292 ? 2.757 -7.557 -3.119 1.00 93.31 292 TRP A CA 1
ATOM 2334 C C . TRP A 1 292 ? 1.325 -8.010 -2.831 1.00 93.31 292 TRP A C 1
ATOM 2336 O O . TRP A 1 292 ? 0.670 -7.468 -1.945 1.00 93.31 292 TRP A O 1
ATOM 2346 N N . GLU A 1 293 ? 0.852 -9.033 -3.548 1.00 92.88 293 GLU A N 1
ATOM 2347 C CA . GLU A 1 293 ? -0.470 -9.614 -3.333 1.00 92.88 293 GLU A CA 1
ATOM 2348 C C . GLU A 1 293 ? -0.616 -10.166 -1.917 1.00 92.88 293 GLU A C 1
ATOM 2350 O O . GLU A 1 293 ? -1.598 -9.839 -1.257 1.00 92.88 293 GLU A O 1
ATOM 2355 N N . GLU A 1 294 ? 0.355 -10.933 -1.426 1.00 90.81 294 GLU A N 1
ATOM 2356 C CA . GLU A 1 294 ? 0.387 -11.420 -0.044 1.00 90.81 294 GLU A CA 1
ATOM 2357 C C . GLU A 1 294 ? 0.235 -10.269 0.964 1.00 90.81 294 GLU A C 1
ATOM 2359 O O . GLU A 1 294 ? -0.624 -10.327 1.843 1.00 90.81 294 GLU A O 1
ATOM 2364 N N . TYR A 1 295 ? 0.996 -9.190 0.771 1.00 90.31 295 TYR A N 1
ATOM 2365 C CA . TYR A 1 295 ? 1.040 -8.042 1.673 1.00 90.31 295 TYR A CA 1
ATOM 2366 C C . TYR A 1 295 ? -0.287 -7.272 1.766 1.00 90.31 295 TYR A C 1
ATOM 2368 O O . TYR A 1 295 ? -0.709 -6.878 2.856 1.00 90.31 295 TYR A O 1
ATOM 2376 N N . ILE A 1 296 ? -0.967 -7.062 0.631 1.00 92.06 296 ILE A N 1
ATOM 2377 C CA . ILE A 1 296 ? -2.204 -6.259 0.570 1.00 92.06 296 ILE A CA 1
ATOM 2378 C C . ILE A 1 296 ? -3.488 -7.081 0.739 1.00 92.06 296 ILE A C 1
ATOM 2380 O O . ILE A 1 296 ? -4.560 -6.511 0.965 1.00 92.06 296 ILE A O 1
ATOM 2384 N N . THR A 1 297 ? -3.428 -8.406 0.582 1.00 91.75 297 THR A N 1
ATOM 2385 C CA . THR A 1 297 ? -4.617 -9.277 0.589 1.00 91.75 297 THR A CA 1
ATOM 2386 C C . THR A 1 297 ? -5.425 -9.197 1.887 1.00 91.75 297 THR A C 1
ATOM 2388 O O . THR A 1 297 ? -6.644 -9.056 1.785 1.00 91.75 297 THR A O 1
ATOM 2391 N N . PRO A 1 298 ? -4.822 -9.209 3.095 1.00 89.81 298 PRO A N 1
ATOM 2392 C CA . PRO A 1 298 ? -5.586 -9.103 4.341 1.00 89.81 298 PRO A CA 1
ATOM 2393 C C . PRO A 1 298 ? -6.475 -7.854 4.379 1.00 89.81 298 PRO A C 1
ATOM 2395 O O . PRO A 1 298 ? -7.673 -7.934 4.648 1.00 89.81 298 PRO A O 1
ATOM 2398 N N . VAL A 1 299 ? -5.898 -6.711 4.004 1.00 91.88 299 VAL A N 1
ATOM 2399 C CA . VAL A 1 299 ? -6.591 -5.422 3.962 1.00 91.88 299 VAL A CA 1
ATOM 2400 C C . VAL A 1 299 ? -7.653 -5.400 2.867 1.00 91.88 299 VAL A C 1
ATOM 2402 O O . VAL A 1 299 ? -8.806 -5.059 3.121 1.00 91.88 299 VAL A O 1
ATOM 2405 N N . THR A 1 300 ? -7.291 -5.779 1.642 1.00 92.88 300 THR A N 1
ATOM 2406 C CA . THR A 1 300 ? -8.211 -5.703 0.496 1.00 92.88 300 THR A CA 1
ATOM 2407 C C . THR A 1 300 ? -9.399 -6.653 0.635 1.00 92.88 300 THR A C 1
ATOM 2409 O O . THR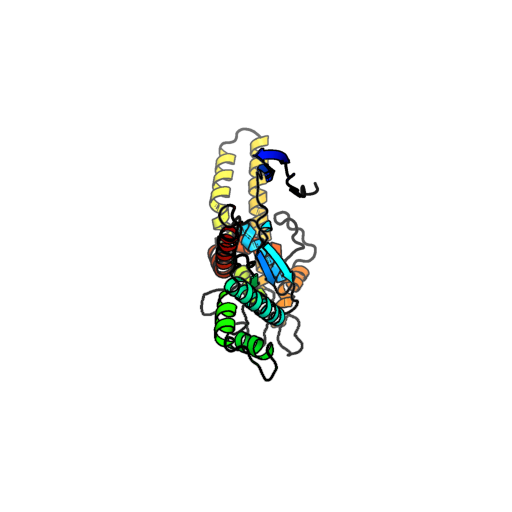 A 1 300 ? -10.515 -6.257 0.305 1.00 92.88 300 THR A O 1
ATOM 2412 N N . ASN A 1 301 ? -9.212 -7.846 1.205 1.00 92.75 301 ASN A N 1
ATOM 2413 C CA . ASN A 1 301 ? -10.309 -8.772 1.489 1.00 92.75 301 ASN A CA 1
ATOM 2414 C C . ASN A 1 301 ? -11.297 -8.197 2.509 1.00 92.75 301 ASN A C 1
ATOM 2416 O O . ASN A 1 301 ? -12.508 -8.268 2.285 1.00 92.75 301 ASN A O 1
ATOM 2420 N N . LEU A 1 302 ? -10.800 -7.590 3.595 1.00 91.56 302 LEU A N 1
ATOM 2421 C CA . LEU A 1 302 ? -11.672 -6.930 4.565 1.00 91.56 302 LEU A CA 1
ATOM 2422 C C . LEU A 1 302 ? -12.442 -5.785 3.900 1.00 91.56 302 LEU A C 1
ATOM 2424 O O . LEU A 1 302 ? -13.659 -5.714 4.039 1.00 91.56 302 LEU A O 1
ATOM 2428 N N . LEU A 1 303 ? -11.754 -4.938 3.125 1.00 92.06 303 LEU A N 1
ATOM 2429 C CA . LEU A 1 303 ? -12.355 -3.801 2.420 1.00 92.06 303 LEU A CA 1
ATOM 2430 C C . LEU A 1 303 ? -13.467 -4.222 1.454 1.00 92.06 303 LEU A C 1
ATOM 2432 O O . LEU A 1 303 ? -14.509 -3.566 1.409 1.00 92.06 303 LEU A O 1
ATOM 2436 N N . ILE A 1 304 ? -13.267 -5.307 0.702 1.00 91.56 304 ILE A N 1
ATOM 2437 C CA . ILE A 1 304 ? -14.293 -5.879 -0.180 1.00 91.56 304 ILE A CA 1
ATOM 2438 C C . ILE A 1 304 ? -15.489 -6.347 0.651 1.00 91.56 304 ILE A C 1
ATOM 2440 O O . ILE A 1 304 ? -16.614 -5.930 0.381 1.00 91.56 304 ILE A O 1
ATOM 2444 N N . SER A 1 305 ? -15.242 -7.143 1.694 1.00 91.81 305 SER A N 1
ATOM 2445 C CA . SER A 1 305 ? -16.294 -7.697 2.551 1.00 91.81 305 SER A CA 1
ATOM 2446 C C . SER A 1 305 ? -17.177 -6.604 3.164 1.00 91.81 305 SER A C 1
ATOM 2448 O O . SER A 1 305 ? -18.402 -6.629 3.024 1.00 91.81 305 SER A O 1
ATOM 2450 N N . VAL A 1 306 ? -16.568 -5.577 3.769 1.00 90.38 306 VAL A N 1
ATOM 2451 C CA . VAL A 1 306 ? -17.325 -4.501 4.428 1.00 90.38 306 VAL A CA 1
ATOM 2452 C C . VAL A 1 306 ? -18.021 -3.578 3.438 1.00 90.38 306 VAL A C 1
ATOM 2454 O O . VAL A 1 306 ? -19.108 -3.082 3.730 1.00 90.38 306 VAL A O 1
ATOM 2457 N N . LYS A 1 307 ? -17.442 -3.366 2.250 1.00 89.31 307 LYS A N 1
ATOM 2458 C CA . LYS A 1 307 ? -18.112 -2.644 1.165 1.00 89.31 307 LYS A CA 1
ATOM 2459 C C . LYS A 1 307 ? -19.357 -3.403 0.719 1.00 89.31 307 LYS A C 1
ATOM 2461 O O . LYS A 1 307 ? -20.407 -2.787 0.567 1.00 89.31 307 LYS A O 1
ATOM 2466 N N . ASP A 1 308 ? -19.258 -4.710 0.512 1.00 88.62 308 ASP A N 1
ATOM 2467 C CA . ASP A 1 308 ? -20.388 -5.516 0.060 1.00 88.62 308 ASP A CA 1
ATOM 2468 C C . ASP A 1 308 ? -21.494 -5.567 1.120 1.00 88.62 308 ASP A C 1
ATOM 2470 O O . ASP A 1 308 ? -22.676 -5.476 0.787 1.00 88.62 308 ASP A O 1
ATOM 2474 N N . GLU A 1 309 ? -21.137 -5.633 2.404 1.00 87.81 309 GLU A N 1
ATOM 2475 C CA . GLU A 1 309 ? -22.110 -5.539 3.495 1.00 87.81 309 GLU A CA 1
ATOM 2476 C C . GLU A 1 309 ? -22.766 -4.151 3.569 1.00 87.81 309 GLU A C 1
ATOM 2478 O O . GLU A 1 309 ? -23.987 -4.052 3.687 1.00 87.81 309 GLU A O 1
ATOM 2483 N N . GLN A 1 310 ? -21.990 -3.076 3.418 1.00 87.88 310 GLN A N 1
ATOM 2484 C CA . GLN A 1 310 ? -22.505 -1.707 3.343 1.00 87.88 310 GLN A CA 1
ATOM 2485 C C . GLN A 1 310 ? -23.483 -1.545 2.169 1.00 87.88 310 GLN A C 1
ATOM 2487 O O . GLN A 1 310 ? -24.568 -0.988 2.326 1.00 87.88 310 GLN A O 1
ATOM 2492 N N . VAL A 1 311 ? -23.142 -2.079 0.995 1.00 84.44 311 VAL A N 1
ATOM 2493 C CA . VAL A 1 311 ? -24.039 -2.088 -0.165 1.00 84.44 311 VAL A CA 1
ATOM 2494 C C . VAL A 1 311 ? -25.315 -2.861 0.153 1.00 84.44 311 VAL A C 1
ATOM 2496 O O . VAL A 1 311 ? -26.394 -2.375 -0.164 1.00 84.44 311 VAL A O 1
ATOM 2499 N N . LYS A 1 312 ? -25.225 -4.023 0.814 1.00 83.94 312 LYS A N 1
ATOM 2500 C CA . LYS A 1 312 ? -26.399 -4.815 1.215 1.00 83.94 312 LYS A CA 1
ATOM 2501 C C . LYS A 1 312 ? -27.306 -4.074 2.198 1.00 83.94 312 LYS A C 1
ATOM 2503 O O . LYS A 1 312 ? -28.513 -4.123 2.013 1.00 83.94 312 LYS A O 1
ATOM 2508 N N . ARG A 1 313 ? -26.755 -3.379 3.198 1.00 82.19 313 ARG A N 1
ATOM 2509 C CA . ARG A 1 313 ? -27.530 -2.642 4.218 1.00 82.19 313 ARG A CA 1
ATOM 2510 C C . ARG A 1 313 ? -28.274 -1.437 3.647 1.00 82.19 313 ARG A C 1
ATOM 2512 O O . ARG A 1 313 ? -29.390 -1.145 4.066 1.00 82.19 313 ARG A O 1
ATOM 2519 N N . PHE A 1 314 ? -27.669 -0.752 2.680 1.00 77.81 314 PHE A N 1
ATOM 2520 C CA . PHE A 1 314 ? -28.194 0.488 2.101 1.00 77.81 314 PHE A CA 1
ATOM 2521 C C . PHE A 1 314 ? -28.739 0.300 0.675 1.00 77.81 314 PHE A C 1
ATOM 2523 O O . PHE A 1 314 ? -28.846 1.274 -0.075 1.00 77.81 314 PHE A O 1
ATOM 2530 N N . ASN A 1 315 ? -29.064 -0.935 0.271 1.00 71.88 315 ASN A N 1
ATOM 2531 C CA . ASN A 1 315 ? -29.647 -1.186 -1.044 1.00 71.88 315 ASN A CA 1
ATOM 2532 C C . ASN A 1 315 ? -31.123 -0.746 -1.104 1.00 71.88 315 ASN A C 1
ATOM 2534 O O . ASN A 1 315 ? -31.775 -0.486 -0.095 1.00 71.88 315 ASN A O 1
ATOM 2538 N N . HIS A 1 316 ? -31.661 -0.682 -2.322 1.00 60.53 316 HIS A N 1
ATOM 2539 C CA . HIS A 1 316 ? -33.033 -0.240 -2.588 1.00 60.53 316 HIS A CA 1
ATOM 2540 C C . HIS A 1 316 ? -34.112 -1.058 -1.863 1.00 60.53 316 HIS A C 1
ATOM 2542 O O . HIS A 1 316 ? -35.149 -0.518 -1.494 1.00 60.53 316 HIS A O 1
ATOM 2548 N N . ASN A 1 317 ? -33.863 -2.351 -1.660 1.00 58.53 317 ASN A N 1
ATOM 2549 C CA . ASN A 1 317 ? -34.811 -3.279 -1.051 1.00 58.53 317 ASN A CA 1
ATOM 2550 C C . ASN A 1 317 ? -34.754 -3.247 0.483 1.00 58.53 317 ASN A C 1
ATOM 2552 O O . ASN A 1 317 ? -35.650 -3.781 1.117 1.00 58.53 317 ASN A O 1
ATOM 2556 N N . THR A 1 318 ? -33.730 -2.623 1.071 1.00 56.66 318 THR A N 1
ATOM 2557 C CA . THR A 1 318 ? -33.539 -2.489 2.526 1.00 56.66 318 THR A CA 1
ATOM 2558 C C . THR A 1 318 ? -33.625 -1.029 2.989 1.00 56.66 318 THR A C 1
ATOM 2560 O O . THR A 1 318 ? -33.295 -0.699 4.130 1.00 56.66 318 THR A O 1
ATOM 2563 N N . PHE A 1 319 ? -34.044 -0.110 2.105 1.00 50.25 319 PHE A N 1
ATOM 2564 C CA . PHE A 1 319 ? -34.115 1.319 2.417 1.00 50.25 319 PHE A CA 1
ATOM 2565 C C . PHE A 1 319 ? -35.275 1.677 3.351 1.00 50.25 319 PHE A C 1
ATOM 2567 O O . PHE A 1 319 ? -35.218 2.713 4.005 1.00 50.25 319 PHE A O 1
ATOM 2574 N N . ASN A 1 320 ? -36.298 0.842 3.486 1.00 51.12 320 ASN A N 1
ATOM 2575 C CA . ASN A 1 320 ? -37.291 0.978 4.549 1.00 51.12 320 ASN A CA 1
ATOM 2576 C C . ASN A 1 320 ? -36.999 -0.104 5.592 1.00 51.12 320 ASN A C 1
ATOM 2578 O O . ASN A 1 320 ? -36.688 -1.229 5.218 1.00 51.12 320 ASN A O 1
ATOM 2582 N N . ASN A 1 321 ? -37.026 0.244 6.882 1.00 51.06 321 ASN A N 1
ATOM 2583 C CA . ASN A 1 321 ? -36.971 -0.787 7.918 1.00 51.06 321 ASN A CA 1
ATOM 2584 C C . ASN A 1 321 ? -38.306 -1.535 7.848 1.00 51.06 321 ASN A C 1
ATOM 2586 O O . ASN A 1 321 ? -39.354 -0.901 7.968 1.00 51.06 321 ASN A O 1
ATOM 2590 N N . ASP A 1 322 ? -38.266 -2.847 7.626 1.00 49.38 322 ASP A N 1
ATOM 2591 C CA . ASP A 1 322 ? -39.478 -3.675 7.533 1.00 49.38 322 ASP A CA 1
ATOM 2592 C C . ASP A 1 322 ? -40.199 -3.806 8.890 1.00 49.38 322 ASP A C 1
ATOM 2594 O O . ASP A 1 322 ? -41.371 -4.174 8.948 1.00 49.38 322 ASP A O 1
ATOM 2598 N N . SER A 1 323 ? -39.517 -3.434 9.976 1.00 42.31 323 SER A N 1
ATOM 2599 C CA . SER A 1 323 ? -40.053 -3.304 11.328 1.00 42.31 323 SER A CA 1
ATOM 2600 C C . SER A 1 323 ? -39.409 -2.107 12.033 1.00 42.31 323 SER A C 1
ATOM 2602 O O . SER A 1 323 ? -38.184 -1.990 12.081 1.00 42.31 323 SER A O 1
ATOM 2604 N N . LEU A 1 324 ? -40.238 -1.218 12.568 1.00 35.41 324 LEU A N 1
ATOM 2605 C CA . LEU A 1 324 ? -39.874 -0.230 13.582 1.00 35.41 324 LEU A CA 1
ATOM 2606 C C . LEU A 1 324 ? -40.628 -0.655 14.846 1.00 35.41 324 LEU A C 1
ATOM 2608 O O . LEU A 1 324 ? -41.836 -0.876 14.740 1.00 35.41 324 LEU A O 1
ATOM 2612 N N . ASP A 1 325 ? -39.929 -0.807 15.971 1.00 36.88 325 ASP A N 1
ATOM 2613 C CA . ASP A 1 325 ? -40.570 -1.001 17.282 1.00 36.88 325 ASP A CA 1
ATOM 2614 C C . ASP A 1 325 ? -41.228 0.295 17.781 1.00 36.88 325 ASP A C 1
ATOM 2616 O O . ASP A 1 325 ? -40.622 1.385 17.607 1.00 36.88 325 ASP A O 1
#

pLDDT: mean 80.4, std 17.09, range [22.73, 97.5]

Sequence (325 aa):
MNPIKLNTGIGVTGIKSQSKSKSGDSTKYEITLSGSQKSHLIPKVILFCEDKFAESMIINALSYKELNHGAFKIIHCGVWHNIIKALAGCLLYEKELIDSGNGKALKVIGIIDGDVSESDISTAIKKTYKGSFLPAEISNIIKIITEHVTSFKITQDGLKLPELSTGLPEFNLKIMLDDITEEMIRNYHKEYILKYEGWLKKTATLEGKVNLTRELEDIKRKIKETLEIIETSKNIKSHELPKNSSNKFDYHYYFETLKERIGNKHFNSYSYSHDTELLVYRIISTYSKSRWEEYITPVTNLLISVKDEQVKRFNHNTFNNDSLD

=== Feature glossary ===
The record interleaves many kinds of information about one protein. Here is each kind framed as the question it answers.

Q: What known structures does this most resemble?
A: Structural nearest neighbors (via Foldseek easy-search vs the PDB). Reported per hit: target PDB id, E-value, and alignment TM-score. A TM-score above ~0.5 is the conventional threshold for 'same fold'.

Q: Where is each backbone atom in 3D?
A: The mmCIF table is the protein's shape written out atom by atom. For each backbone N, Cα, C, and carbonyl O, it records an (x, y, z) coordinate triple in Å plus the residue type, chain letter, and residue number.

Q: What are the backbone torsion angles?
A: The φ/ψ torsion pair specifies the backbone conformation at each residue. φ rotates about the N–Cα bond, ψ about the Cα–C bond. Steric clashes forbid most of the (φ, ψ) plane — the allowed regions (α-helix basin, β-sheet basin, left-handed helix) are the Ramachandran-allowed regions.

Q: Which residues are buried vs exposed?
A: Solvent-accessible surface area (SASA) is the area in Å² traced out by the centre of a 1.4 Å probe sphere (a water molecule) rolled over the protein's van der Waals surface (Shrake–Rupley / Lee–Richards construction). Buried residues have near-zero SASA; fully exposed residues can exceed 200 Å². The total SASA scales roughly with the number of surface residues.

Q: How confident is the AlphaFold model at each residue?
A: pLDDT is the predicted lDDT-Cα score: AlphaFold's confidence that the local environment of each residue (all inter-atomic distances within 15 Å) is correctly placed. It is a per-residue number between 0 and 100, with higher meaning more reliable.

Q: What does the local fold look like, residue by residue?
A: 3Di is Foldseek's struct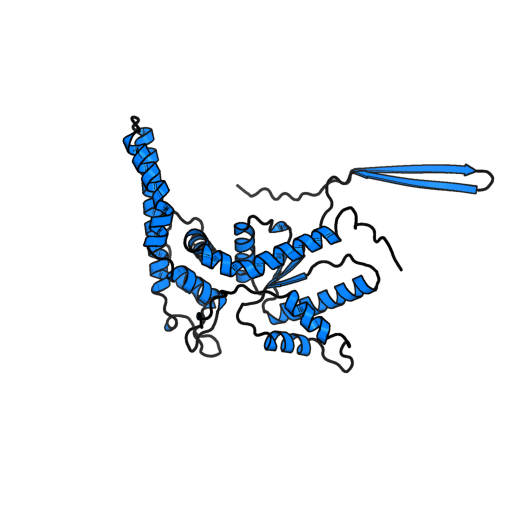ural alphabet. Each residue is assigned one of twenty discrete states based on how its Cα sits relative to its spatial (not sequential) neighbors. Aligning 3Di strings finds structural homologs roughly as well as full 3D superposition, but orders of magnitude faster.

Q: How big and how compact is the whole molecule?
A: Radius of gyration (Rg) is the root-mean-square distance of Cα atoms from their centroid — a single number for overall size and compactness. A globular domain of N residues has Rg ≈ 2.2·N^0.38 Å; an extended or disordered chain has a much larger Rg. The Cα contact count is the number of residue pairs whose Cα atoms are within 8 Å and are more than four positions apart in sequence — a standard proxy for tertiary packing density. The bounding box is the smallest axis-aligned box enclosing all Cα atoms.

Q: Which residues are in helices, strands, or loops?
A: DSSP 8-state secondary structure assigns each residue one of H (α-helix), G (3₁₀-helix), I (π-helix), E (extended β-strand), B (isolated β-bridge), T (hydrogen-bonded turn), S (bend), or '-' (coil). The assignment is computed from backbone hydrogen-bond geometry via the Kabsch–Sander algorithm.

Q: How mobile is each atom in the crystal?
A: Crystallographic B-factors measure how much each atom's electron density is smeared out, in Å². They rise in mobile loops and surface residues and fall in the buried interior. In AlphaFold models this column is repurposed to hold pLDDT instead.

Q: What if only a Cα trace is available?
A: P-SEA three-state annotation labels each residue as helix, strand, or coil based purely on the geometry of the Cα trace. It serves as a fallback when the full backbone (and thus DSSP) is unavailable.

Q: What family and function is it annotated with?
A: Database cross-references. InterPro integrates a dozen domain/family signature databases into unified entries with residue-range hits. GO terms attach function/process/location labels with evidence codes. CATH codes position the fold in a four-level structural taxonomy. Organism is the NCBI-taxonomy species name.

Q: Are the domains correctly placed relative to each other?
A: Predicted Aligned Error (PAE) is an AlphaFold confidence matrix: entry (i, j) is the expected error in the position of residue j, in ångströms, when the prediction is superimposed on the true structure at residue i. Low PAE within a block of residues means that block is internally rigid and well-predicted; high PAE between two blocks means their relative placement is uncertain even if each block individually is confident.

Q: What do the diagnostic plots show?
A: Three diagnostic plots accompany the record. The Cα contact map visualizes the tertiary structure as a 2D adjacency matrix (8 Å cutoff, sequence-local contacts suppressed). The Ramachandran plot shows the distribution of backbone (φ, ψ) torsions, with points in the α and β basins reflecting secondary structure content. The PAE plot shows AlphaFold's inter-residue confidence as a color matrix.

Q: What is the amino-acid chain?
A: Primary structure: the covalent order of the twenty standard amino acids along the backbone. Two proteins with the same sequence will (almost always) fold to the s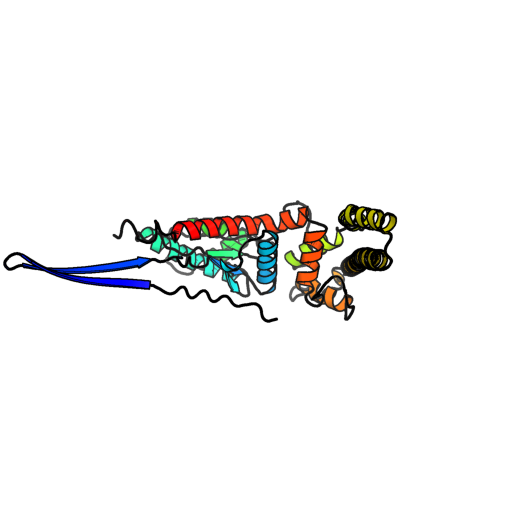ame structure; two with 30% identity often share a fold but not the details.

Q: What do the rendered images show?
A: The six renders are orthographic views along the three Cartesian axes in both directions. Representation (cartoon, sticks, or surface) and color scheme (sequence-rainbow or by-chain) vary across proteins so the training set covers all the common visualization conventions.